Protein AF-A0A2H3J4A7-F1 (afdb_monomer)

pLDDT: mean 77.47, std 21.02, range [36.91, 98.62]

Secondary structure (DSSP, 8-state):
----HHHHHHHHHHHHHHHHHHHHHHHHTTS-SS-HHHHHHHHHHHHHHHHHHHHHHHHHHHHHHHHHHHHHHHHHHHHHHHHHHHHTTT-HHHHHHHHHHHHHHHHTT-SGGGHHHHHHHHHHHHHHHHHTT-HHHHHHHHHHHHHH-TT-HHHHHHHHHHHHHTT-HHHHHHHHHHHHHHHHHHT-HHHHHHHHHHHHHHHHHHHSPPPP----------

Sequence (222 aa):
MLDNPEALGHAKNAQQEAHAAVQRAKLTVKSGEGVEKKAGKFTKDAADSVKKANLDLYDVRNKHEAATRLVGKMQSVETLRREAEDAIKSKPERAKNKLNDALNQMTDMLGGKYGRICADILQNRADAKCECKLPQDASEDIKESLKLNPHAPKPYFLRAKIQSQDRNYREAIKNLERSKELAEINGDSKLLEKTNKALEDAEAKLKKPEKGNGASGKAVRS

Nearest PDB structures (foldseek):
  5lyp-assembly1_A  TM=8.593E-01  e=9.490E-04  Saccharomyces cerevisiae
  8ye5-assembly1_A  TM=8.172E-01  e=7.402E-04  Dehalobacter sp.
  3upv-assembly1_A  TM=8.102E-01  e=3.813E-03  Saccharomyces cerevisiae S288C
  6b85-assembly1_J  TM=5.899E-01  e=5.774E-04  synthetic construct
  3uq3-assembly1_A  TM=4.743E-01  e=9.490E-04  Saccharomyces cerevisiae S288C

Organism: Wolfiporia cocos (strain MD-104) (NCBI:txid742152)

Mean predicted aligned error: 14.19 Å

InterPro domains:
  IPR011990 Tetratricopeptide-like helical domain superfamily [G3DSA:1.25.40.10] (71-212)
  IPR011990 Tetratricopeptide-like helical domain superfamily [SSF48452] (90-184)
  IPR019734 Tetratricopeptide repeat [SM00028] (119-152)
  IPR019734 Tetratricopeptide repeat [SM00028] (153-186)

Structure (mmCIF, N/CA/C/O backbone):
data_AF-A0A2H3J4A7-F1
#
_entry.id   AF-A0A2H3J4A7-F1
#
loop_
_atom_site.group_PDB
_atom_site.id
_atom_site.type_symbol
_atom_site.label_atom_id
_atom_site.label_alt_id
_atom_site.label_comp_id
_atom_site.label_asym_id
_atom_site.label_entity_id
_atom_site.label_seq_id
_atom_site.pdbx_PDB_ins_code
_atom_site.Cartn_x
_atom_site.Cartn_y
_atom_site.Cartn_z
_atom_site.occupancy
_atom_site.B_iso_or_equiv
_atom_site.auth_seq_id
_atom_site.auth_comp_id
_atom_site.auth_asym_id
_atom_site.auth_atom_id
_atom_site.pdbx_PDB_model_num
ATOM 1 N N . MET A 1 1 ? 21.535 -8.945 -11.607 1.00 38.06 1 MET A N 1
ATOM 2 C CA . MET A 1 1 ? 22.630 -9.741 -12.196 1.00 38.06 1 MET A CA 1
ATOM 3 C C . MET A 1 1 ? 22.334 -9.983 -13.667 1.00 38.06 1 MET A C 1
ATOM 5 O O . MET A 1 1 ? 21.679 -10.966 -13.954 1.00 38.06 1 MET A O 1
ATOM 9 N N . LEU A 1 2 ? 22.731 -9.078 -14.565 1.00 36.91 2 LEU A N 1
ATOM 10 C CA . LEU A 1 2 ? 22.923 -9.333 -16.005 1.00 36.91 2 LEU A CA 1
ATOM 11 C C . LEU A 1 2 ? 23.802 -8.201 -16.582 1.00 36.91 2 LEU A C 1
ATOM 13 O O . LEU A 1 2 ? 23.459 -7.572 -17.574 1.00 36.91 2 LEU A O 1
ATOM 17 N N . ASP A 1 3 ? 24.934 -7.933 -15.932 1.00 44.66 3 ASP A N 1
ATOM 18 C CA . ASP A 1 3 ? 26.066 -7.275 -16.580 1.00 44.66 3 ASP A CA 1
ATOM 19 C C . ASP A 1 3 ? 26.987 -8.414 -17.006 1.00 44.66 3 ASP A C 1
ATOM 21 O O . ASP A 1 3 ? 27.778 -8.893 -16.198 1.00 44.66 3 ASP A O 1
ATOM 25 N N . ASN A 1 4 ? 26.819 -8.938 -18.225 1.00 40.69 4 ASN A N 1
ATOM 26 C CA . ASN A 1 4 ? 27.824 -9.831 -18.797 1.00 40.69 4 ASN A CA 1
ATOM 27 C C . ASN A 1 4 ? 28.692 -9.033 -19.787 1.00 40.69 4 ASN A C 1
ATOM 29 O O . ASN A 1 4 ? 28.380 -9.004 -20.983 1.00 40.69 4 ASN A O 1
ATOM 33 N N . PRO A 1 5 ? 29.749 -8.345 -19.311 1.00 47.06 5 PRO A N 1
ATOM 34 C CA . PRO A 1 5 ? 30.659 -7.580 -20.161 1.00 47.06 5 PRO A CA 1
ATOM 35 C C . PRO A 1 5 ? 31.362 -8.450 -21.215 1.00 47.06 5 PRO A C 1
ATOM 37 O O . PRO A 1 5 ? 31.804 -7.918 -22.235 1.00 47.06 5 PRO A O 1
ATOM 40 N N . GLU A 1 6 ? 31.400 -9.776 -21.035 1.00 44.97 6 GLU A N 1
ATOM 41 C CA . GLU A 1 6 ? 31.952 -10.709 -22.021 1.00 44.97 6 GLU A CA 1
ATOM 42 C C . GLU A 1 6 ? 31.128 -10.710 -23.313 1.00 44.97 6 GLU A C 1
ATOM 44 O O . GLU A 1 6 ? 31.698 -10.675 -24.400 1.00 44.97 6 GLU A O 1
ATOM 49 N N . ALA A 1 7 ? 29.794 -10.631 -23.235 1.00 45.03 7 ALA A N 1
ATOM 50 C CA . ALA A 1 7 ? 28.929 -10.631 -24.421 1.00 45.03 7 ALA A CA 1
ATOM 51 C C . ALA A 1 7 ? 29.154 -9.394 -25.315 1.00 45.03 7 ALA A C 1
ATOM 53 O O . ALA A 1 7 ? 29.149 -9.493 -26.544 1.00 45.03 7 ALA A O 1
ATOM 54 N N . LEU A 1 8 ? 29.413 -8.232 -24.703 1.00 45.91 8 LEU A N 1
ATOM 55 C CA . LEU A 1 8 ? 29.749 -7.000 -25.423 1.00 45.91 8 LEU A CA 1
ATOM 56 C C . LEU A 1 8 ? 31.169 -7.060 -26.016 1.00 45.91 8 LEU A C 1
ATOM 58 O O . LEU A 1 8 ? 31.405 -6.543 -27.110 1.00 45.91 8 LEU A O 1
ATOM 62 N N . GLY A 1 9 ? 32.104 -7.708 -25.312 1.00 48.31 9 GLY A N 1
ATOM 63 C CA . GLY A 1 9 ? 33.459 -7.976 -25.799 1.00 48.31 9 GLY A CA 1
ATOM 64 C C . GLY A 1 9 ? 33.468 -8.908 -27.013 1.00 48.31 9 GLY A C 1
ATOM 65 O O . GLY A 1 9 ? 34.081 -8.587 -28.032 1.00 48.31 9 GLY A O 1
ATOM 66 N N . HIS A 1 10 ? 32.713 -10.007 -26.957 1.00 45.09 10 HIS A N 1
ATOM 67 C CA . HIS A 1 10 ? 32.576 -10.958 -28.061 1.00 45.09 10 HIS A CA 1
ATOM 68 C C . HIS A 1 10 ? 31.956 -10.317 -29.310 1.00 45.09 10 HIS A C 1
ATOM 70 O O . HIS A 1 10 ? 32.444 -10.548 -30.416 1.00 45.09 10 HIS A O 1
ATOM 76 N N . ALA A 1 11 ? 30.948 -9.452 -29.151 1.00 46.91 11 ALA A N 1
ATOM 77 C CA . ALA A 1 11 ? 30.337 -8.737 -30.273 1.00 46.91 11 ALA A CA 1
ATOM 78 C C . ALA A 1 11 ? 31.308 -7.749 -30.953 1.00 46.91 11 ALA A C 1
ATOM 80 O O . ALA A 1 11 ? 31.365 -7.682 -32.183 1.00 46.91 11 ALA A O 1
ATOM 81 N N . LYS A 1 12 ? 32.115 -7.012 -30.173 1.00 53.38 12 LYS A N 1
ATOM 82 C CA . LYS A 1 12 ? 33.132 -6.093 -30.718 1.00 53.38 12 LYS A CA 1
ATOM 83 C C . LYS A 1 12 ? 34.267 -6.836 -31.428 1.00 53.38 12 LYS A C 1
ATOM 85 O O . LYS A 1 12 ? 34.682 -6.401 -32.502 1.00 53.38 12 LYS A O 1
ATOM 90 N N . ASN A 1 13 ? 34.716 -7.967 -30.879 1.00 55.25 13 ASN A N 1
ATOM 91 C CA . ASN A 1 13 ? 35.724 -8.814 -31.522 1.00 55.25 13 ASN A CA 1
ATOM 92 C C . ASN A 1 13 ? 35.206 -9.408 -32.838 1.00 55.25 13 ASN A C 1
ATOM 94 O O . ASN A 1 13 ? 35.895 -9.311 -33.850 1.00 55.25 13 ASN A O 1
ATOM 98 N N . ALA A 1 14 ? 33.968 -9.913 -32.875 1.00 49.31 14 ALA A N 1
ATOM 99 C CA . ALA A 1 14 ? 33.361 -10.435 -34.103 1.00 49.31 14 ALA A CA 1
ATOM 100 C C . ALA A 1 14 ? 33.252 -9.365 -35.209 1.00 49.31 14 ALA A C 1
ATOM 102 O O . ALA A 1 14 ? 33.491 -9.645 -36.385 1.00 49.31 14 ALA A O 1
ATOM 103 N N . GLN A 1 15 ? 32.951 -8.112 -34.846 1.00 50.91 15 GLN A N 1
ATOM 104 C CA . GLN A 1 15 ? 32.906 -6.993 -35.793 1.00 50.91 15 GLN A CA 1
ATOM 105 C C . GLN A 1 15 ? 34.303 -6.617 -36.325 1.00 50.91 15 GLN A C 1
ATOM 107 O O . GLN A 1 15 ? 34.455 -6.323 -37.514 1.00 50.91 15 GLN A O 1
ATOM 112 N N . GLN A 1 16 ? 35.331 -6.648 -35.470 1.00 62.81 16 GLN A N 1
ATOM 113 C CA . GLN A 1 16 ? 36.720 -6.406 -35.875 1.00 62.81 16 GLN A CA 1
ATOM 114 C C . GLN A 1 16 ? 37.265 -7.528 -36.768 1.00 62.81 16 GLN A C 1
ATOM 116 O O . GLN A 1 16 ? 37.908 -7.240 -37.780 1.00 62.81 16 GLN A O 1
ATOM 121 N N . GLU A 1 17 ? 36.960 -8.787 -36.454 1.00 55.22 17 GLU A N 1
ATOM 122 C CA . GLU A 1 17 ? 37.328 -9.949 -37.268 1.00 55.22 17 GLU A CA 1
ATOM 123 C C . GLU A 1 17 ? 36.644 -9.924 -38.639 1.00 55.22 17 GLU A C 1
ATOM 125 O O . GLU A 1 17 ? 37.306 -10.145 -39.654 1.00 55.22 17 GLU A O 1
ATOM 130 N N . ALA A 1 18 ? 35.358 -9.562 -38.703 1.00 50.09 18 ALA A N 1
ATOM 131 C CA . ALA A 1 18 ? 34.639 -9.391 -39.965 1.00 50.09 18 ALA A CA 1
ATOM 132 C C . ALA A 1 18 ? 35.247 -8.267 -40.824 1.00 50.09 18 ALA A C 1
ATOM 134 O O . ALA A 1 18 ? 35.455 -8.443 -42.027 1.00 50.09 18 ALA A O 1
ATOM 135 N N . HIS A 1 19 ? 35.603 -7.129 -40.218 1.00 54.69 19 HIS A N 1
ATOM 136 C CA . HIS A 1 19 ? 36.278 -6.042 -40.930 1.00 54.69 19 HIS A CA 1
ATOM 137 C C . HIS A 1 19 ? 37.668 -6.470 -41.432 1.00 54.69 19 HIS A C 1
ATOM 139 O O . HIS A 1 19 ? 38.015 -6.217 -42.588 1.00 54.69 19 HIS A O 1
ATOM 145 N N . ALA A 1 20 ? 38.446 -7.178 -40.609 1.00 60.66 20 ALA A N 1
ATOM 146 C CA . ALA A 1 20 ? 39.747 -7.714 -41.000 1.00 60.66 20 ALA A CA 1
ATOM 147 C C . ALA A 1 20 ? 39.632 -8.749 -42.135 1.00 60.66 20 ALA A C 1
ATOM 149 O O . ALA A 1 20 ? 40.434 -8.721 -43.070 1.00 60.66 20 ALA A O 1
ATOM 150 N N . ALA A 1 21 ? 38.618 -9.618 -42.106 1.00 49.22 21 ALA A N 1
ATOM 151 C CA . ALA A 1 21 ? 38.345 -10.593 -43.161 1.00 49.22 21 ALA A CA 1
ATOM 152 C C . ALA A 1 21 ? 38.001 -9.915 -44.498 1.00 49.22 21 ALA A C 1
ATOM 154 O O . ALA A 1 21 ? 38.531 -10.309 -45.538 1.00 49.22 21 ALA A O 1
ATOM 155 N N . VAL A 1 22 ? 37.203 -8.841 -44.477 1.00 51.69 22 VAL A N 1
ATOM 156 C CA . VAL A 1 22 ? 36.889 -8.038 -45.674 1.00 51.69 22 VAL A CA 1
ATOM 157 C C . VAL A 1 22 ? 38.142 -7.373 -46.251 1.00 51.69 22 VAL A C 1
ATOM 159 O O . VAL A 1 22 ? 38.324 -7.358 -47.468 1.00 51.69 22 VAL A O 1
ATOM 162 N N . GLN A 1 23 ? 39.039 -6.850 -45.409 1.00 54.88 23 GLN A N 1
ATOM 163 C CA . GLN A 1 23 ? 40.291 -6.246 -45.882 1.00 54.88 23 GLN A CA 1
ATOM 164 C C . GLN A 1 23 ? 41.257 -7.293 -46.461 1.00 54.88 23 GLN A C 1
ATOM 166 O O . GLN A 1 23 ? 41.871 -7.054 -47.500 1.00 54.88 23 GLN A O 1
ATOM 171 N N . ARG A 1 24 ? 41.336 -8.489 -45.858 1.00 52.38 24 ARG A N 1
ATOM 172 C CA . ARG A 1 24 ? 42.117 -9.619 -46.398 1.00 52.38 24 ARG A CA 1
ATOM 173 C C . ARG A 1 24 ? 41.572 -10.101 -47.744 1.00 52.38 24 ARG A C 1
ATOM 175 O O . ARG A 1 24 ? 42.362 -10.345 -48.654 1.00 52.38 24 ARG A O 1
ATOM 182 N N . ALA A 1 25 ? 40.247 -10.168 -47.895 1.00 49.84 25 ALA A N 1
ATOM 183 C CA . ALA A 1 25 ? 39.588 -10.511 -49.156 1.00 49.84 25 ALA A CA 1
ATOM 184 C C . ALA A 1 25 ? 39.861 -9.465 -50.255 1.00 49.84 25 ALA A C 1
ATOM 186 O O . ALA A 1 25 ? 40.148 -9.819 -51.395 1.00 49.84 25 ALA A O 1
ATOM 187 N N . LYS A 1 26 ? 39.862 -8.168 -49.914 1.00 49.88 26 LYS A N 1
ATOM 188 C CA . LYS A 1 26 ? 40.229 -7.087 -50.851 1.00 49.88 26 LYS A CA 1
ATOM 189 C C . LYS A 1 26 ? 41.684 -7.170 -51.329 1.00 49.88 26 LYS A C 1
ATOM 191 O O . LYS A 1 26 ? 41.966 -6.788 -52.461 1.00 49.88 26 LYS A O 1
ATOM 196 N N . LEU A 1 27 ? 42.599 -7.653 -50.485 1.00 49.88 27 LEU A N 1
ATOM 197 C CA . LEU A 1 27 ? 44.013 -7.825 -50.837 1.00 49.88 27 LEU A CA 1
ATOM 198 C C . LEU A 1 27 ? 44.257 -9.052 -51.728 1.00 49.88 27 LEU A C 1
ATOM 200 O O . LEU A 1 27 ? 45.084 -8.978 -52.628 1.00 49.88 27 LEU A O 1
ATOM 204 N N . THR A 1 28 ? 43.508 -10.141 -51.536 1.00 44.78 28 THR A N 1
ATOM 205 C CA . THR A 1 28 ? 43.624 -11.368 -52.353 1.00 44.78 28 THR A CA 1
ATOM 206 C C . THR A 1 28 ? 43.037 -11.211 -53.758 1.00 44.78 28 THR A C 1
ATOM 208 O O . THR A 1 28 ? 43.539 -11.820 -54.696 1.00 44.78 28 THR A O 1
ATOM 211 N N . VAL A 1 29 ? 42.038 -10.339 -53.944 1.00 48.75 29 VAL A N 1
ATOM 212 C CA . VAL A 1 29 ? 41.479 -10.006 -55.272 1.00 48.75 29 VAL A CA 1
ATOM 213 C C . VAL A 1 29 ? 42.482 -9.242 -56.160 1.00 48.75 29 VAL A C 1
ATOM 215 O O . VAL A 1 29 ? 42.372 -9.289 -57.380 1.00 48.75 29 VAL A O 1
ATOM 218 N N . LYS A 1 30 ? 43.509 -8.591 -55.589 1.00 48.78 30 LYS A N 1
ATOM 219 C CA . LYS A 1 30 ? 44.580 -7.923 -56.358 1.00 48.78 30 LYS A CA 1
ATOM 220 C C . LYS A 1 30 ? 45.650 -8.879 -56.910 1.00 48.78 30 LYS A C 1
ATOM 222 O O . LYS A 1 30 ? 46.500 -8.430 -57.672 1.00 48.78 30 LYS A O 1
ATOM 227 N N . SER A 1 31 ? 45.632 -10.164 -56.546 1.00 46.22 31 SER A N 1
ATOM 228 C CA . SER A 1 31 ? 46.678 -11.134 -56.895 1.00 46.22 31 SER A CA 1
ATOM 229 C C . SER A 1 31 ? 46.118 -12.397 -57.570 1.00 46.22 31 SER A C 1
ATOM 231 O O . SER A 1 31 ? 46.092 -13.461 -56.958 1.00 46.22 31 SER A O 1
ATOM 233 N N . GLY A 1 32 ? 45.723 -12.284 -58.842 1.00 42.81 32 GLY A N 1
ATOM 234 C CA . GLY A 1 32 ? 45.676 -13.412 -59.785 1.00 42.81 32 GLY A CA 1
ATOM 235 C C . GLY A 1 32 ? 44.373 -14.222 -59.842 1.00 42.81 32 GLY A C 1
ATOM 236 O O . GLY A 1 32 ? 43.887 -14.764 -58.852 1.00 42.81 32 GLY A O 1
ATOM 237 N N . GLU A 1 33 ? 43.836 -14.312 -61.057 1.00 47.75 33 GLU A N 1
ATOM 238 C CA . GLU A 1 33 ? 42.591 -14.968 -61.456 1.00 47.75 33 GLU A CA 1
ATOM 239 C C . GLU A 1 33 ? 42.604 -16.489 -61.203 1.00 47.75 33 GLU A C 1
ATOM 241 O O . GLU A 1 33 ? 43.576 -17.187 -61.481 1.00 47.75 33 GLU A O 1
ATOM 246 N N . GLY A 1 34 ? 41.489 -17.005 -60.669 1.00 45.94 34 GLY A N 1
ATOM 247 C CA . GLY A 1 34 ? 41.265 -18.437 -60.404 1.00 45.94 34 GLY A CA 1
ATOM 248 C C . GLY A 1 34 ? 40.397 -18.740 -59.171 1.00 45.94 34 GLY A C 1
ATOM 249 O O . GLY A 1 34 ? 39.904 -19.856 -59.009 1.00 45.94 34 GLY A O 1
ATOM 250 N N . VAL A 1 35 ? 40.151 -17.747 -58.309 1.00 46.09 35 VAL A N 1
ATOM 251 C CA . VAL A 1 35 ? 39.446 -17.914 -57.018 1.00 46.09 35 VAL A CA 1
ATOM 252 C C . VAL A 1 35 ? 37.959 -17.509 -57.085 1.00 46.09 35 VAL A C 1
ATOM 254 O O . VAL A 1 35 ? 37.204 -17.759 -56.148 1.00 46.09 35 VAL A O 1
ATOM 257 N N . GLU A 1 36 ? 37.485 -16.948 -58.202 1.00 44.94 36 GLU A N 1
ATOM 258 C CA . GLU A 1 36 ? 36.207 -16.215 -58.292 1.00 44.94 36 GLU A CA 1
ATOM 259 C C . GLU A 1 36 ? 34.955 -17.001 -57.865 1.00 44.94 36 GLU A C 1
ATOM 261 O O . GLU A 1 36 ? 34.102 -16.455 -57.168 1.00 44.94 36 GLU A O 1
ATOM 266 N N . LYS A 1 37 ? 34.842 -18.299 -58.187 1.00 45.84 37 LYS A N 1
ATOM 267 C CA . LYS A 1 37 ? 33.654 -19.096 -57.805 1.00 45.84 37 LYS A CA 1
ATOM 268 C C . LYS A 1 37 ? 33.613 -19.461 -56.316 1.00 45.84 37 LYS A C 1
ATOM 270 O O . LYS A 1 37 ? 32.533 -19.503 -55.731 1.00 45.84 37 LYS A O 1
ATOM 275 N N . LYS A 1 38 ? 34.769 -19.712 -55.684 1.00 42.22 38 LYS A N 1
ATOM 276 C CA . LYS A 1 38 ? 34.848 -19.944 -54.228 1.00 42.22 38 LYS A CA 1
ATOM 277 C C . LYS A 1 38 ? 34.775 -18.619 -53.468 1.00 42.22 38 LYS A C 1
ATOM 279 O O . LYS A 1 38 ? 34.039 -18.546 -52.491 1.00 42.22 38 LYS A O 1
ATOM 284 N N . ALA A 1 39 ? 35.432 -17.567 -53.960 1.00 43.09 39 ALA A N 1
ATOM 285 C CA . ALA A 1 39 ? 35.336 -16.215 -53.414 1.00 43.09 39 ALA A CA 1
ATOM 286 C C . ALA A 1 39 ? 33.892 -15.694 -53.430 1.00 43.09 39 ALA A C 1
ATOM 288 O O . ALA A 1 39 ? 33.441 -15.199 -52.409 1.00 43.09 39 ALA A O 1
ATOM 289 N N . GLY A 1 40 ? 33.137 -15.885 -54.519 1.00 47.75 40 GLY A N 1
ATOM 290 C CA . GLY A 1 40 ? 31.733 -15.461 -54.623 1.00 47.75 40 GLY A CA 1
ATOM 291 C C . GLY A 1 40 ? 30.777 -16.159 -53.644 1.00 47.75 40 GLY A C 1
ATOM 292 O O . GLY A 1 40 ? 29.823 -15.549 -53.164 1.00 47.75 40 GLY A O 1
ATOM 293 N N . LYS A 1 41 ? 31.034 -17.430 -53.304 1.00 48.62 41 LYS A N 1
ATOM 294 C CA . LYS A 1 41 ? 30.269 -18.147 -52.270 1.00 48.62 41 LYS A CA 1
ATOM 295 C C . LYS A 1 41 ? 30.670 -17.690 -50.861 1.00 48.62 41 LYS A C 1
ATOM 297 O O . LYS A 1 41 ? 29.798 -17.391 -50.057 1.00 48.62 41 LYS A O 1
ATOM 302 N N . PHE A 1 42 ? 31.971 -17.541 -50.597 1.00 47.78 42 PHE A N 1
ATOM 303 C CA . PHE A 1 42 ? 32.482 -17.022 -49.322 1.00 47.78 42 PHE A CA 1
ATOM 304 C C . PHE A 1 42 ? 32.025 -15.584 -49.039 1.00 47.78 42 PHE A C 1
ATOM 306 O O . PHE A 1 42 ? 31.716 -15.258 -47.897 1.00 47.78 42 PHE A O 1
ATOM 313 N N . THR A 1 43 ? 31.945 -14.721 -50.054 1.00 54.94 43 THR A N 1
ATOM 314 C CA . THR A 1 43 ? 31.465 -13.341 -49.892 1.00 54.94 43 THR A CA 1
ATOM 315 C C . THR A 1 43 ? 29.965 -13.283 -49.630 1.00 54.94 43 THR A C 1
ATOM 317 O O . THR A 1 43 ? 29.534 -12.442 -48.844 1.00 54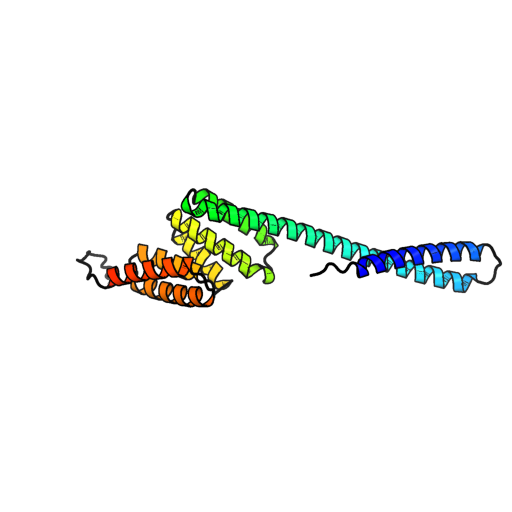.94 43 THR A O 1
ATOM 320 N N . LYS A 1 44 ? 29.173 -14.190 -50.218 1.00 52.78 44 LYS A N 1
ATOM 321 C CA . LYS A 1 44 ? 27.738 -14.311 -49.935 1.00 52.78 44 LYS A CA 1
ATOM 322 C C . LYS A 1 44 ? 27.475 -14.848 -48.526 1.00 52.78 44 LYS A C 1
ATOM 324 O O . LYS A 1 44 ? 26.739 -14.217 -47.777 1.00 52.78 44 LYS A O 1
ATOM 329 N N . ASP A 1 45 ? 28.143 -15.933 -48.137 1.00 52.94 45 ASP A N 1
ATOM 330 C CA . ASP A 1 45 ? 28.000 -16.532 -46.803 1.00 52.94 45 ASP A CA 1
ATOM 331 C C . ASP A 1 45 ? 28.461 -15.554 -45.697 1.00 52.94 45 ASP A C 1
ATOM 333 O O . ASP A 1 45 ? 27.835 -15.449 -44.636 1.00 52.94 45 ASP A O 1
ATOM 337 N N . ALA A 1 46 ? 29.509 -14.761 -45.959 1.00 50.28 46 ALA A N 1
ATOM 338 C CA . ALA A 1 46 ? 29.947 -13.682 -45.073 1.00 50.28 46 ALA A CA 1
ATOM 339 C C . ALA A 1 46 ? 28.942 -12.516 -45.014 1.00 50.28 46 ALA A C 1
ATOM 341 O O . ALA A 1 46 ? 28.677 -11.994 -43.931 1.00 50.28 46 ALA A O 1
ATOM 342 N N . ALA A 1 47 ? 28.352 -12.115 -46.145 1.00 51.59 47 ALA A N 1
ATOM 343 C CA . ALA A 1 47 ? 27.335 -11.063 -46.187 1.00 51.59 47 ALA A CA 1
ATOM 344 C C . ALA A 1 47 ? 26.051 -11.470 -45.443 1.00 51.59 47 ALA A C 1
ATOM 346 O O . ALA A 1 47 ? 25.508 -10.673 -44.674 1.00 51.59 47 ALA A O 1
ATOM 347 N N . ASP A 1 48 ? 25.606 -12.718 -45.605 1.00 58.00 48 ASP A N 1
ATOM 348 C CA . ASP A 1 48 ? 24.451 -13.271 -44.894 1.00 58.00 48 ASP A CA 1
ATOM 349 C C . ASP A 1 48 ? 24.723 -13.373 -43.381 1.00 58.00 48 ASP A C 1
ATOM 351 O O . ASP A 1 48 ? 23.862 -13.027 -42.567 1.00 58.00 48 ASP A O 1
ATOM 355 N N . SER A 1 49 ? 25.951 -13.732 -42.990 1.00 51.44 49 SER A N 1
ATOM 356 C CA . SER A 1 49 ? 26.384 -13.757 -41.584 1.00 51.44 49 SER A CA 1
ATOM 357 C C . SER A 1 49 ? 26.408 -12.359 -40.950 1.00 51.44 49 SER A C 1
ATOM 359 O O . SER A 1 49 ? 25.919 -12.180 -39.834 1.00 51.44 49 SER A O 1
ATOM 361 N N . VAL A 1 50 ? 26.903 -11.343 -41.668 1.00 55.59 50 VAL A N 1
ATOM 362 C CA . VAL A 1 50 ? 26.885 -9.939 -41.212 1.00 55.59 50 VAL A CA 1
ATOM 363 C C . VAL A 1 50 ? 25.455 -9.404 -41.114 1.00 55.59 50 VAL A C 1
ATOM 365 O O . VAL A 1 50 ? 25.117 -8.716 -40.152 1.00 55.59 50 VAL A O 1
ATOM 368 N N . LYS A 1 51 ? 24.584 -9.735 -42.073 1.00 56.84 51 LYS A N 1
ATOM 369 C CA . LYS A 1 51 ? 23.173 -9.329 -42.047 1.00 56.84 51 LYS A CA 1
ATOM 370 C C . LYS A 1 51 ? 22.440 -9.923 -40.844 1.00 56.84 51 LYS A C 1
ATOM 372 O O . LYS A 1 51 ? 21.694 -9.204 -40.182 1.00 56.84 51 LYS A O 1
ATOM 377 N N . LYS A 1 52 ? 22.688 -11.200 -40.536 1.00 60.09 52 LYS A N 1
ATOM 378 C CA . LYS A 1 52 ? 22.149 -11.869 -39.348 1.00 60.09 52 LYS A CA 1
ATOM 379 C C . LYS A 1 52 ? 22.655 -11.219 -38.057 1.00 60.09 52 LYS A C 1
ATOM 381 O O . LYS A 1 52 ? 21.840 -10.841 -37.225 1.00 60.09 52 LYS A O 1
ATOM 386 N N . ALA A 1 53 ? 23.963 -10.985 -37.940 1.00 55.00 53 ALA A N 1
ATOM 387 C CA . ALA A 1 53 ? 24.547 -10.315 -36.777 1.00 55.00 53 ALA A CA 1
ATOM 388 C C . ALA A 1 53 ? 23.993 -8.892 -36.569 1.00 55.00 53 ALA A C 1
ATOM 390 O O . ALA A 1 53 ? 23.742 -8.485 -35.439 1.00 55.00 53 ALA A O 1
ATOM 391 N N . ASN A 1 54 ? 23.743 -8.143 -37.647 1.00 47.19 54 ASN A N 1
ATOM 392 C CA . ASN A 1 54 ? 23.117 -6.821 -37.565 1.00 47.19 54 ASN A CA 1
ATOM 393 C C . ASN A 1 54 ? 21.649 -6.884 -37.115 1.00 47.19 54 ASN A C 1
ATOM 395 O O . ASN A 1 54 ? 21.211 -6.002 -36.376 1.00 47.19 54 ASN A O 1
ATOM 399 N N . LEU A 1 55 ? 20.897 -7.911 -37.531 1.00 57.41 55 LEU A N 1
ATOM 400 C CA . LEU A 1 55 ? 19.543 -8.165 -37.025 1.00 57.41 55 LEU A CA 1
ATOM 401 C C . LEU A 1 55 ? 19.570 -8.499 -35.528 1.00 57.41 55 LEU A C 1
ATOM 403 O O . LEU A 1 55 ? 18.825 -7.902 -34.755 1.00 57.41 55 LEU A O 1
ATOM 407 N N . ASP A 1 56 ? 20.474 -9.387 -35.115 1.00 63.84 56 ASP A N 1
ATOM 408 C CA . ASP A 1 56 ? 20.632 -9.776 -33.713 1.00 63.84 56 ASP A CA 1
ATOM 409 C C . ASP A 1 56 ? 21.031 -8.562 -32.848 1.00 63.84 56 ASP A C 1
ATOM 411 O O . ASP A 1 56 ? 20.491 -8.360 -31.761 1.00 63.84 56 ASP A O 1
ATOM 415 N N . LEU A 1 57 ? 21.914 -7.688 -33.349 1.00 59.78 57 LEU A N 1
ATOM 416 C CA . LEU A 1 57 ? 22.282 -6.427 -32.694 1.00 59.78 57 LEU A CA 1
ATOM 417 C C . LEU A 1 57 ? 21.110 -5.439 -32.603 1.00 59.78 57 LEU A C 1
ATOM 419 O O . LEU A 1 57 ? 20.964 -4.767 -31.580 1.00 59.78 57 LEU A O 1
ATOM 423 N N . TYR A 1 58 ? 20.274 -5.344 -33.640 1.00 51.84 58 TYR A N 1
ATOM 424 C CA . TYR A 1 58 ? 19.063 -4.517 -33.626 1.00 51.84 58 TYR A CA 1
ATOM 425 C C . TYR A 1 58 ? 18.075 -5.003 -32.558 1.00 51.84 58 TYR A C 1
ATOM 427 O O . TYR A 1 58 ? 17.588 -4.205 -31.754 1.00 51.84 58 TYR A O 1
ATOM 435 N N . ASP A 1 59 ? 17.861 -6.315 -32.472 1.00 64.75 59 ASP A N 1
ATOM 436 C CA . ASP A 1 59 ? 17.008 -6.932 -31.458 1.00 64.75 59 ASP A CA 1
ATOM 437 C C . ASP A 1 59 ? 17.559 -6.751 -30.041 1.00 64.75 59 ASP A C 1
ATOM 439 O O . ASP A 1 59 ? 16.806 -6.433 -29.117 1.00 64.75 59 ASP A O 1
ATOM 443 N N . VAL A 1 60 ? 18.871 -6.915 -29.847 1.00 63.66 60 VAL A N 1
ATOM 444 C CA . VAL A 1 60 ? 19.533 -6.680 -28.554 1.00 63.66 60 VAL A CA 1
ATOM 445 C C . VAL A 1 60 ? 19.420 -5.214 -28.140 1.00 63.66 60 VAL A C 1
ATOM 447 O O . VAL A 1 60 ? 19.078 -4.937 -26.989 1.00 63.66 60 VAL A O 1
ATOM 450 N N . ARG A 1 61 ? 19.639 -4.268 -29.062 1.00 64.56 61 ARG A N 1
ATOM 451 C CA . ARG A 1 61 ? 19.509 -2.831 -28.782 1.00 64.56 61 ARG A CA 1
ATOM 452 C C . ARG A 1 61 ? 18.080 -2.467 -28.394 1.00 64.56 61 ARG A C 1
ATOM 454 O O . ARG A 1 61 ? 17.881 -1.813 -27.375 1.00 64.56 61 ARG A O 1
ATOM 461 N N . ASN A 1 62 ? 17.087 -2.945 -29.140 1.00 65.25 62 ASN A N 1
ATOM 462 C CA . ASN A 1 62 ? 15.680 -2.691 -28.830 1.00 65.25 62 ASN A CA 1
ATOM 463 C C . ASN A 1 62 ? 15.277 -3.282 -27.469 1.00 65.25 62 ASN A C 1
ATOM 465 O O . ASN A 1 62 ? 14.585 -2.629 -26.686 1.00 65.25 62 ASN A O 1
ATOM 469 N N . LYS A 1 63 ? 15.748 -4.496 -27.143 1.00 65.44 63 LYS A N 1
ATOM 470 C CA . LYS A 1 63 ? 15.535 -5.117 -25.824 1.00 65.44 63 LYS A CA 1
ATOM 471 C C . LYS A 1 63 ? 16.204 -4.319 -24.702 1.00 65.44 63 LYS A C 1
ATOM 473 O O . LYS A 1 63 ? 15.604 -4.148 -23.643 1.00 65.44 63 LYS A O 1
ATOM 478 N N . HIS A 1 64 ? 17.413 -3.807 -24.932 1.00 62.22 64 HIS A N 1
ATOM 479 C CA . HIS A 1 64 ? 18.121 -2.955 -23.978 1.00 62.22 64 HIS A CA 1
ATOM 480 C C . HIS A 1 64 ? 17.389 -1.624 -23.747 1.00 62.22 64 HIS A C 1
ATOM 482 O O . HIS A 1 64 ? 17.168 -1.239 -22.603 1.00 62.22 64 HIS A O 1
ATOM 488 N N . GLU A 1 65 ? 16.927 -0.955 -24.805 1.00 67.25 65 GLU A N 1
ATOM 489 C CA . GLU A 1 65 ? 16.137 0.277 -24.692 1.00 67.25 65 GLU A CA 1
ATOM 490 C C . GLU A 1 65 ? 14.831 0.058 -23.915 1.00 67.25 65 GLU A C 1
ATOM 492 O O . GLU A 1 65 ? 14.484 0.860 -23.043 1.00 67.25 65 GLU A O 1
ATOM 497 N N . ALA A 1 66 ? 14.123 -1.045 -24.176 1.00 73.81 66 ALA A N 1
ATOM 498 C CA . ALA A 1 66 ? 12.925 -1.415 -23.426 1.00 73.81 66 ALA A CA 1
ATOM 499 C C . ALA A 1 66 ? 13.229 -1.658 -21.936 1.00 73.81 66 ALA A C 1
ATOM 501 O O . ALA A 1 66 ? 12.490 -1.180 -21.071 1.00 73.81 66 ALA A O 1
ATOM 502 N N . ALA A 1 67 ? 14.336 -2.339 -21.626 1.00 69.75 67 ALA A N 1
ATOM 503 C CA . ALA A 1 67 ? 14.782 -2.565 -20.253 1.00 69.75 67 ALA A CA 1
ATOM 504 C C . ALA A 1 67 ? 15.127 -1.249 -19.532 1.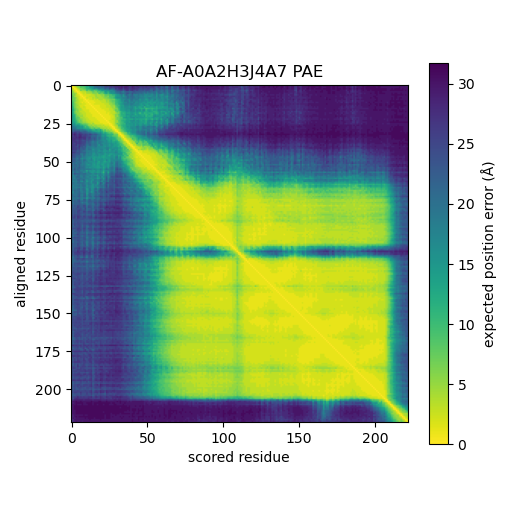00 69.75 67 ALA A C 1
ATOM 506 O O . ALA A 1 67 ? 14.701 -1.044 -18.397 1.00 69.75 67 ALA A O 1
ATOM 507 N N . THR A 1 68 ? 15.822 -0.325 -20.196 1.00 73.94 68 THR A N 1
ATOM 508 C CA . THR A 1 68 ? 16.171 0.987 -19.631 1.00 73.94 68 THR A CA 1
ATOM 509 C C . THR A 1 68 ? 14.927 1.833 -19.359 1.00 73.94 68 THR A C 1
ATOM 511 O O . THR A 1 68 ? 14.799 2.419 -18.282 1.00 73.94 68 THR A O 1
ATOM 514 N N . ARG A 1 69 ? 13.954 1.844 -20.281 1.00 81.00 69 ARG A N 1
ATOM 515 C CA . ARG A 1 69 ? 12.657 2.513 -20.062 1.00 81.00 69 ARG A CA 1
ATOM 516 C C . ARG A 1 69 ? 11.905 1.920 -18.874 1.00 81.00 69 ARG A C 1
ATOM 518 O O . ARG A 1 69 ? 11.349 2.665 -18.071 1.00 81.00 69 ARG A O 1
ATOM 525 N N . LEU A 1 70 ? 11.904 0.595 -18.746 1.00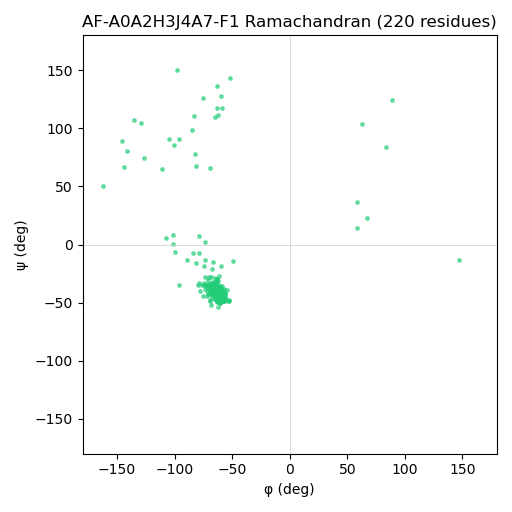 79.56 70 LEU A N 1
ATOM 526 C CA . LEU A 1 70 ? 11.286 -0.104 -17.623 1.00 79.56 70 LEU A CA 1
ATOM 527 C C . LEU A 1 70 ? 11.948 0.269 -16.290 1.00 79.56 70 LEU A C 1
ATOM 529 O O . LEU A 1 70 ? 11.241 0.569 -15.333 1.00 79.56 70 LEU A O 1
ATOM 533 N N . VAL A 1 71 ? 13.282 0.300 -16.222 1.00 80.25 71 VAL A N 1
ATOM 534 C CA . VAL A 1 71 ? 14.008 0.732 -15.015 1.00 80.25 71 VAL A CA 1
ATOM 535 C C . VAL A 1 71 ? 13.622 2.162 -14.633 1.00 80.25 71 VAL A C 1
ATOM 537 O O . VAL A 1 71 ? 13.307 2.406 -13.470 1.00 80.25 71 VAL A O 1
ATOM 540 N N . GLY A 1 72 ? 13.556 3.078 -15.603 1.00 84.25 72 GLY A N 1
ATOM 541 C CA . GLY A 1 72 ? 13.115 4.455 -15.364 1.00 84.25 72 GLY A CA 1
ATOM 542 C C . GLY A 1 72 ? 11.682 4.545 -14.823 1.00 84.25 72 GLY A C 1
ATOM 543 O O . GLY A 1 72 ? 11.440 5.237 -13.834 1.00 84.25 72 GLY A O 1
ATOM 544 N N . LYS A 1 73 ? 10.735 3.791 -15.405 1.00 86.19 73 LYS A N 1
ATOM 545 C CA . LYS A 1 73 ? 9.354 3.702 -14.889 1.00 86.19 73 LYS A CA 1
ATOM 546 C C . LYS A 1 73 ? 9.324 3.163 -13.457 1.00 86.19 73 LYS A C 1
ATOM 548 O O . LYS A 1 73 ? 8.678 3.748 -12.596 1.00 86.19 73 LYS A O 1
ATOM 553 N N . MET A 1 74 ? 10.062 2.090 -13.173 1.00 85.19 74 MET A N 1
ATOM 554 C CA . MET A 1 74 ? 10.123 1.495 -11.833 1.00 85.19 74 MET A CA 1
ATOM 555 C C . MET A 1 74 ? 10.701 2.456 -10.789 1.00 85.19 74 MET A C 1
ATOM 557 O O . MET A 1 74 ? 10.197 2.515 -9.670 1.00 85.19 74 MET A O 1
ATOM 561 N N . GLN A 1 75 ? 11.720 3.237 -11.152 1.00 88.38 75 GLN A N 1
ATOM 562 C CA . GLN A 1 75 ? 12.260 4.288 -10.289 1.00 88.38 75 GLN A CA 1
ATOM 563 C C . GLN A 1 75 ? 11.229 5.391 -10.029 1.00 88.38 75 GLN A C 1
ATOM 565 O O . GLN A 1 75 ? 11.072 5.817 -8.888 1.00 88.38 75 GLN A O 1
ATOM 570 N N . SER A 1 76 ? 10.495 5.828 -11.057 1.00 91.31 76 SER A N 1
ATOM 571 C CA . SER A 1 76 ? 9.425 6.822 -10.896 1.00 91.31 76 SER A CA 1
ATOM 572 C C . SER A 1 76 ? 8.311 6.318 -9.973 1.00 91.31 76 SER A C 1
ATOM 574 O O . SER A 1 76 ? 7.928 7.021 -9.038 1.00 91.31 76 SER A O 1
ATOM 576 N N . VAL A 1 77 ? 7.852 5.080 -10.176 1.00 90.75 77 VAL A N 1
ATOM 577 C CA . VAL A 1 77 ? 6.855 4.414 -9.325 1.00 90.75 77 VAL A CA 1
ATOM 578 C C . VAL A 1 77 ? 7.330 4.336 -7.874 1.00 90.75 77 VAL A C 1
ATOM 580 O O . VAL A 1 77 ? 6.567 4.652 -6.961 1.00 90.75 77 VAL A O 1
ATOM 583 N N . GLU A 1 78 ? 8.590 3.965 -7.647 1.00 88.44 78 GLU A N 1
ATOM 584 C CA . GLU A 1 78 ? 9.160 3.884 -6.301 1.00 88.44 78 GLU A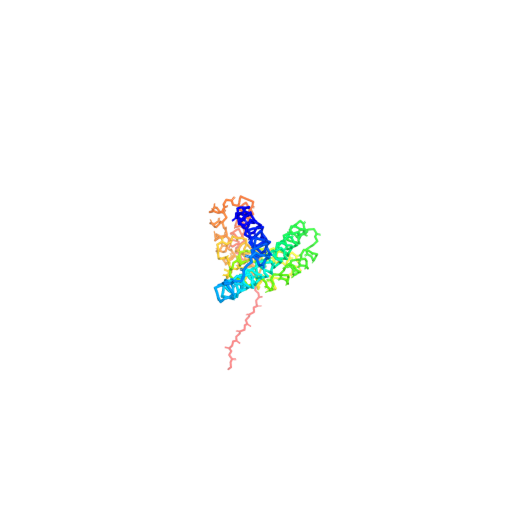 CA 1
ATOM 585 C C . GLU A 1 78 ? 9.225 5.253 -5.616 1.00 88.44 78 GLU A C 1
ATOM 587 O O . GLU A 1 78 ? 8.884 5.373 -4.439 1.00 88.44 78 GLU A O 1
ATOM 592 N N . THR A 1 79 ? 9.606 6.299 -6.351 1.00 92.25 79 THR A N 1
ATOM 593 C CA . THR A 1 79 ? 9.616 7.674 -5.839 1.00 92.25 79 THR A CA 1
ATOM 594 C C . THR A 1 79 ? 8.211 8.125 -5.452 1.00 92.25 79 THR A C 1
ATOM 596 O O . THR A 1 79 ? 8.003 8.583 -4.329 1.00 92.25 79 THR A O 1
ATOM 599 N N . LEU A 1 80 ? 7.222 7.925 -6.332 1.00 94.12 80 LEU A N 1
ATOM 600 C CA . LEU A 1 80 ? 5.822 8.251 -6.043 1.00 94.12 80 LEU A CA 1
ATOM 601 C C . LEU A 1 80 ? 5.309 7.502 -4.810 1.00 94.12 80 LEU A C 1
ATOM 603 O O . LEU A 1 80 ? 4.641 8.100 -3.966 1.00 94.12 80 LEU A O 1
ATOM 607 N N . ARG A 1 81 ? 5.653 6.214 -4.682 1.00 93.38 81 ARG A N 1
ATOM 608 C CA . ARG A 1 81 ? 5.289 5.375 -3.534 1.00 93.38 81 ARG A CA 1
ATOM 609 C C . ARG A 1 81 ? 5.857 5.926 -2.227 1.00 93.38 81 ARG A C 1
ATOM 611 O O . ARG A 1 81 ? 5.095 6.092 -1.278 1.00 93.38 81 ARG A O 1
ATOM 618 N N . ARG A 1 82 ? 7.157 6.237 -2.184 1.00 92.25 82 ARG A N 1
ATOM 619 C CA . ARG A 1 82 ? 7.826 6.775 -0.984 1.00 92.25 82 ARG A CA 1
ATOM 620 C C . ARG A 1 82 ? 7.259 8.125 -0.576 1.00 92.25 82 ARG A C 1
ATOM 622 O O . ARG A 1 82 ? 6.849 8.309 0.564 1.00 92.25 82 ARG A O 1
ATOM 629 N N . GLU A 1 83 ? 7.152 9.046 -1.530 1.00 92.56 83 GLU A N 1
ATOM 630 C CA . GLU A 1 83 ? 6.594 10.368 -1.254 1.00 92.56 83 GLU A CA 1
ATOM 631 C C . GLU A 1 83 ? 5.128 10.317 -0.814 1.00 92.56 83 GLU A C 1
ATOM 633 O O . GLU A 1 83 ? 4.648 11.228 -0.132 1.00 92.56 83 GLU A O 1
ATOM 638 N N . ALA A 1 84 ? 4.378 9.317 -1.278 1.00 93.88 84 ALA A N 1
ATOM 639 C CA . ALA A 1 84 ? 3.022 9.097 -0.819 1.00 93.88 84 ALA A CA 1
ATOM 640 C C . ALA A 1 84 ? 3.011 8.556 0.609 1.00 93.88 84 ALA A C 1
ATOM 642 O O . ALA A 1 84 ? 2.246 9.074 1.412 1.00 93.88 84 ALA A O 1
ATOM 643 N N . GLU A 1 85 ? 3.863 7.583 0.940 1.00 91.50 85 GLU A N 1
ATOM 644 C CA . GLU A 1 85 ? 3.959 6.993 2.279 1.00 91.50 85 GLU A CA 1
ATOM 645 C C . GLU A 1 85 ? 4.228 8.050 3.362 1.00 91.50 85 GLU A C 1
ATOM 647 O O . GLU A 1 85 ? 3.495 8.113 4.353 1.00 91.50 85 GLU A O 1
ATOM 652 N N . ASP A 1 86 ? 5.166 8.966 3.109 1.00 92.12 86 ASP A N 1
ATOM 653 C CA . ASP A 1 86 ? 5.451 10.107 3.994 1.00 92.12 86 ASP A CA 1
ATOM 654 C C . ASP A 1 86 ? 4.256 11.071 4.122 1.00 92.12 86 ASP A C 1
ATOM 656 O O . ASP A 1 86 ? 4.046 11.731 5.148 1.00 92.12 86 ASP A O 1
ATOM 660 N N . ALA A 1 87 ? 3.438 11.154 3.072 1.00 93.56 87 ALA A N 1
ATOM 661 C CA . ALA A 1 87 ? 2.283 12.034 3.002 1.00 93.56 87 ALA A CA 1
ATOM 662 C C . ALA A 1 87 ? 0.983 11.407 3.533 1.00 93.56 87 ALA A C 1
ATOM 664 O O . ALA A 1 87 ? 0.048 12.168 3.769 1.00 93.56 87 ALA A O 1
ATOM 665 N N . ILE A 1 88 ? 0.890 10.086 3.763 1.00 93.31 88 ILE A N 1
ATOM 666 C CA . ILE A 1 88 ? -0.374 9.413 4.143 1.00 93.31 88 ILE A CA 1
ATOM 667 C C . ILE A 1 88 ? -1.018 10.090 5.356 1.00 93.31 88 ILE A C 1
ATOM 669 O O . ILE A 1 88 ? -2.199 10.416 5.330 1.00 93.31 88 ILE A O 1
ATOM 673 N N . LYS A 1 89 ? -0.234 10.352 6.406 1.00 91.25 89 LYS A N 1
ATOM 674 C CA . LYS A 1 89 ? -0.759 10.929 7.653 1.00 91.25 89 LYS A CA 1
ATOM 675 C C . LYS A 1 89 ? -0.990 12.437 7.586 1.00 91.25 89 LYS A C 1
ATOM 677 O O . LYS A 1 89 ? -1.865 12.950 8.270 1.00 91.25 89 LYS A O 1
ATOM 682 N N . SER A 1 90 ? -0.164 13.160 6.830 1.00 95.12 90 SER A N 1
ATOM 683 C CA . SER A 1 90 ? -0.153 14.630 6.841 1.00 95.12 90 SER A CA 1
ATOM 684 C C . SER A 1 90 ? -0.994 15.245 5.721 1.00 95.12 90 SER A C 1
ATOM 686 O O . SER A 1 90 ? -1.586 16.307 5.899 1.00 95.12 90 SER A O 1
ATOM 688 N N . LYS A 1 91 ? -1.024 14.602 4.550 1.00 96.50 91 LYS A N 1
ATOM 689 C CA . LYS A 1 91 ? -1.672 15.060 3.313 1.00 96.50 91 LYS A CA 1
ATOM 690 C C . LYS A 1 91 ? -2.261 13.850 2.563 1.00 96.50 91 LYS A C 1
ATOM 692 O O . LYS A 1 91 ? -1.790 13.536 1.463 1.00 96.50 91 LYS A O 1
ATOM 697 N N . PRO A 1 92 ? -3.289 13.181 3.119 1.00 93.44 92 PRO A N 1
ATOM 698 C CA . PRO A 1 92 ? -3.803 11.911 2.595 1.00 93.44 92 PRO A CA 1
ATOM 699 C C . PRO A 1 92 ? -4.329 12.021 1.157 1.00 93.44 92 PRO A C 1
ATOM 701 O O . PRO A 1 92 ? -4.071 11.146 0.338 1.00 93.44 92 PRO A O 1
ATOM 704 N N . GLU A 1 93 ? -4.950 13.147 0.797 1.00 95.00 93 GLU A N 1
ATOM 705 C CA . GLU A 1 93 ? -5.380 13.428 -0.581 1.00 95.00 93 GLU A CA 1
ATOM 706 C C . GLU A 1 93 ? -4.207 13.442 -1.573 1.00 95.00 93 GLU A C 1
ATOM 708 O O . GLU A 1 93 ? -4.265 12.836 -2.644 1.00 95.00 93 GLU A O 1
ATOM 713 N N . ARG A 1 94 ? -3.087 14.070 -1.193 1.00 95.44 94 ARG A N 1
ATOM 714 C CA . ARG A 1 94 ? -1.877 14.092 -2.025 1.00 95.44 94 ARG A CA 1
ATOM 715 C C . ARG A 1 94 ? -1.263 12.697 -2.143 1.00 95.44 94 ARG A C 1
ATOM 717 O O . ARG A 1 94 ? -0.804 12.342 -3.226 1.00 95.44 94 ARG A O 1
ATOM 724 N N . ALA A 1 95 ? -1.248 11.925 -1.056 1.00 96.12 95 ALA A N 1
ATOM 725 C CA . ALA A 1 95 ? -0.763 10.547 -1.065 1.00 96.12 95 ALA A CA 1
ATOM 726 C C . ALA A 1 95 ? -1.606 9.666 -1.998 1.00 96.12 95 ALA A C 1
ATOM 728 O O . ALA A 1 95 ? -1.060 9.004 -2.879 1.00 96.12 95 ALA A O 1
ATOM 729 N N . LYS A 1 96 ? -2.938 9.727 -1.869 1.00 96.19 96 LYS A N 1
ATOM 730 C CA . LYS A 1 96 ? -3.896 9.010 -2.720 1.00 96.19 96 LYS A CA 1
ATOM 731 C C . LYS A 1 96 ? -3.650 9.282 -4.206 1.00 96.19 96 LYS A C 1
ATOM 733 O O . LYS A 1 96 ? -3.556 8.332 -4.981 1.00 96.19 96 LYS A O 1
ATOM 738 N N . ASN A 1 97 ? -3.507 10.551 -4.594 1.00 96.00 97 ASN A N 1
ATOM 739 C CA . ASN A 1 97 ? -3.309 10.932 -5.996 1.00 96.00 97 ASN A CA 1
ATOM 740 C C . ASN A 1 97 ? -1.977 10.408 -6.549 1.00 96.00 97 ASN A C 1
ATOM 742 O O . ASN A 1 97 ? -1.961 9.785 -7.604 1.00 96.00 97 ASN A O 1
ATOM 746 N N . LYS A 1 98 ? -0.881 10.535 -5.793 1.00 96.25 98 LYS A N 1
ATOM 747 C CA . LYS A 1 98 ? 0.422 9.979 -6.199 1.00 96.25 98 LYS A CA 1
ATOM 748 C C . LYS A 1 98 ? 0.396 8.466 -6.383 1.00 96.25 98 LYS A C 1
ATOM 750 O O . LYS A 1 98 ? 1.016 7.943 -7.302 1.00 96.25 98 LYS A O 1
ATOM 755 N N . LEU A 1 99 ? -0.313 7.753 -5.510 1.00 95.94 99 LEU A N 1
ATOM 756 C CA . LEU A 1 99 ? -0.444 6.298 -5.604 1.00 95.94 99 LEU A CA 1
ATOM 757 C C . LEU A 1 99 ? -1.325 5.890 -6.788 1.00 95.94 99 LEU A C 1
ATOM 759 O O . LEU A 1 99 ? -1.096 4.842 -7.386 1.00 95.94 99 LEU A O 1
ATOM 763 N N . ASN A 1 100 ? -2.296 6.724 -7.163 1.00 95.00 100 ASN A N 1
ATOM 764 C CA . ASN A 1 100 ? -3.041 6.552 -8.403 1.00 95.00 100 ASN A CA 1
ATOM 765 C C . ASN A 1 100 ? -2.136 6.715 -9.632 1.00 95.00 100 ASN A C 1
ATOM 767 O O . ASN A 1 100 ? -2.162 5.869 -10.521 1.00 95.00 100 ASN A O 1
ATOM 771 N N . ASP A 1 101 ? -1.286 7.743 -9.645 1.00 93.50 101 ASP A N 1
ATOM 772 C CA . ASP A 1 101 ? -0.319 7.960 -10.725 1.00 93.50 101 ASP A CA 1
ATOM 773 C C . ASP A 1 101 ? 0.678 6.800 -10.822 1.00 93.50 101 ASP A C 1
ATOM 775 O O . ASP A 1 101 ? 0.965 6.314 -11.917 1.00 93.50 101 ASP A O 1
ATOM 779 N N . ALA A 1 102 ? 1.151 6.299 -9.678 1.00 92.88 102 ALA A N 1
ATOM 780 C CA . ALA A 1 102 ? 2.017 5.129 -9.617 1.00 92.88 102 ALA A CA 1
ATOM 781 C C . ALA A 1 102 ? 1.336 3.892 -10.227 1.00 92.88 102 ALA A C 1
ATOM 783 O O . ALA A 1 102 ? 1.937 3.223 -11.063 1.00 92.88 102 ALA A O 1
ATOM 784 N N . LEU A 1 103 ? 0.071 3.617 -9.881 1.00 91.12 103 LEU A N 1
ATOM 785 C CA . LEU A 1 103 ? -0.685 2.504 -10.470 1.00 91.12 103 LEU A CA 1
ATOM 786 C C . LEU A 1 103 ? -0.888 2.670 -11.975 1.00 91.12 103 LEU A C 1
ATOM 788 O O . LEU A 1 103 ? -0.696 1.707 -12.710 1.00 91.12 103 LEU A O 1
ATOM 792 N N . ASN A 1 104 ? -1.195 3.882 -12.442 1.00 89.94 104 ASN A N 1
ATOM 793 C CA . ASN A 1 104 ? -1.348 4.158 -13.869 1.00 89.94 104 ASN A CA 1
ATOM 794 C C . ASN A 1 104 ? -0.056 3.879 -14.648 1.00 89.94 104 ASN A C 1
ATOM 796 O O . ASN A 1 104 ? -0.105 3.302 -15.731 1.00 89.94 104 ASN A O 1
ATOM 800 N N . GLN A 1 105 ? 1.108 4.223 -14.086 1.00 88.50 105 GLN A N 1
ATOM 801 C CA . GLN A 1 105 ? 2.395 3.876 -14.698 1.00 88.50 105 GLN A CA 1
ATOM 802 C C . GLN A 1 105 ? 2.638 2.362 -14.739 1.00 88.50 105 GLN A C 1
ATOM 804 O O . GLN A 1 105 ? 3.336 1.874 -15.631 1.00 88.50 105 GLN A O 1
ATOM 809 N N . MET A 1 106 ? 2.067 1.622 -13.785 1.00 83.88 106 MET A N 1
ATOM 810 C CA . MET A 1 106 ? 2.160 0.167 -13.715 1.00 83.88 106 MET A CA 1
ATOM 811 C C . MET A 1 106 ? 1.170 -0.568 -14.618 1.00 83.88 106 MET A C 1
ATOM 813 O O . MET A 1 106 ? 1.411 -1.743 -14.883 1.00 83.88 106 MET A O 1
ATOM 817 N N . THR A 1 107 ? 0.122 0.082 -15.137 1.00 77.00 107 THR A N 1
ATOM 818 C CA . THR A 1 107 ? -0.894 -0.564 -15.988 1.00 77.00 107 THR A CA 1
ATOM 819 C C . THR A 1 107 ? -0.277 -1.251 -17.210 1.00 77.00 107 THR A C 1
ATOM 821 O O . THR A 1 107 ? -0.573 -2.412 -17.483 1.00 77.00 107 THR A O 1
ATOM 824 N N . ASP A 1 108 ? 0.679 -0.597 -17.875 1.00 67.94 108 ASP A N 1
ATOM 825 C CA . ASP A 1 108 ? 1.408 -1.169 -19.021 1.00 67.94 108 ASP A CA 1
ATOM 826 C C . ASP A 1 108 ? 2.424 -2.252 -18.618 1.00 67.94 108 ASP A C 1
ATOM 828 O O . ASP A 1 108 ? 2.992 -2.942 -19.463 1.00 67.94 108 ASP A O 1
ATOM 832 N N . MET A 1 109 ? 2.718 -2.355 -17.321 1.00 67.69 109 MET A N 1
ATOM 833 C CA . MET A 1 109 ? 3.712 -3.262 -16.750 1.00 67.69 109 MET A CA 1
ATOM 834 C C . MET A 1 109 ? 3.063 -4.501 -16.124 1.00 67.69 109 MET A C 1
ATOM 836 O O . MET A 1 109 ? 3.788 -5.351 -15.617 1.00 67.69 109 MET A O 1
ATOM 840 N N . LEU A 1 110 ? 1.730 -4.636 -16.163 1.00 55.03 110 LEU A N 1
ATOM 841 C CA . LEU A 1 110 ? 0.945 -5.729 -15.570 1.00 55.03 110 LEU A CA 1
ATOM 842 C C . LEU A 1 110 ? 1.153 -7.078 -16.294 1.00 55.03 110 LEU A C 1
ATOM 844 O O . LEU A 1 110 ? 0.245 -7.664 -16.872 1.00 55.03 110 LEU A O 1
ATOM 848 N N . GLY A 1 111 ? 2.366 -7.617 -16.222 1.00 55.19 111 GLY A N 1
ATOM 849 C CA . GLY A 1 111 ? 2.619 -9.054 -16.240 1.00 55.19 111 GLY A CA 1
ATOM 850 C C . GLY A 1 111 ? 2.791 -9.536 -14.800 1.0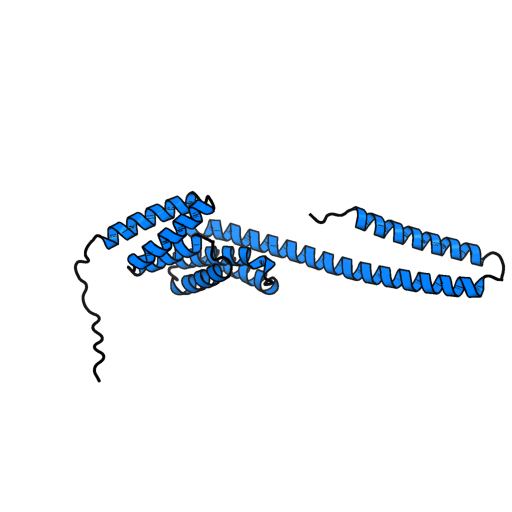0 55.19 111 GLY A C 1
ATOM 851 O O . GLY A 1 111 ? 3.285 -8.782 -13.958 1.00 55.19 111 GLY A O 1
ATOM 852 N N . GLY A 1 112 ? 2.434 -10.790 -14.499 1.00 61.03 112 GLY A N 1
ATOM 853 C CA . GLY A 1 112 ? 2.433 -11.363 -13.135 1.00 61.03 112 GLY A CA 1
ATOM 854 C C . GLY A 1 112 ? 3.719 -11.162 -12.309 1.00 61.03 112 GLY A C 1
ATOM 855 O O . GLY A 1 112 ? 3.695 -11.282 -11.089 1.00 61.03 112 GLY A O 1
ATOM 856 N N . LYS A 1 113 ? 4.826 -10.762 -12.949 1.00 66.62 113 LYS A N 1
ATOM 857 C CA . LYS A 1 113 ? 6.098 -10.380 -12.327 1.00 66.62 113 LYS A CA 1
ATOM 858 C C . LYS A 1 113 ? 6.019 -9.165 -11.383 1.00 66.62 113 LYS A C 1
ATOM 860 O O . LYS A 1 113 ? 6.827 -9.090 -10.463 1.00 66.62 113 LYS A O 1
ATOM 865 N N . TYR A 1 114 ? 5.073 -8.239 -11.565 1.00 77.25 114 TYR A N 1
ATOM 866 C CA . TYR A 1 114 ? 4.994 -6.999 -10.765 1.00 77.25 114 TYR A CA 1
ATOM 867 C C . TYR A 1 114 ? 3.840 -6.975 -9.759 1.00 77.25 114 TYR A C 1
ATOM 869 O O . TYR A 1 114 ? 3.644 -5.972 -9.073 1.00 77.25 114 TYR A O 1
ATOM 877 N N . GLY A 1 115 ? 3.114 -8.090 -9.620 1.00 83.31 115 GLY A N 1
ATOM 878 C CA . GLY A 1 115 ? 1.935 -8.186 -8.757 1.00 83.31 115 GLY A CA 1
ATOM 879 C C . GLY A 1 115 ? 2.207 -7.768 -7.312 1.00 83.31 115 GLY A C 1
ATOM 880 O O . GLY A 1 115 ? 1.407 -7.044 -6.731 1.00 83.31 115 GLY A O 1
ATOM 881 N N . ARG A 1 116 ? 3.375 -8.122 -6.757 1.00 84.00 116 ARG A N 1
ATOM 882 C CA . ARG A 1 116 ? 3.755 -7.721 -5.392 1.00 84.00 116 ARG A CA 1
ATOM 883 C C . ARG A 1 116 ? 3.881 -6.200 -5.236 1.00 84.00 116 ARG A C 1
ATOM 885 O O . ARG A 1 116 ? 3.408 -5.658 -4.248 1.00 84.00 116 ARG A O 1
ATOM 892 N N . ILE A 1 117 ? 4.466 -5.508 -6.212 1.00 87.00 117 ILE A N 1
ATOM 893 C CA . ILE A 1 117 ? 4.641 -4.047 -6.151 1.00 87.00 117 ILE A CA 1
ATOM 894 C C . ILE A 1 117 ? 3.286 -3.353 -6.312 1.00 87.00 117 ILE A C 1
ATOM 896 O O . ILE A 1 117 ? 2.970 -2.443 -5.549 1.00 87.00 117 ILE A O 1
ATOM 900 N N . CYS A 1 118 ? 2.449 -3.832 -7.238 1.00 90.38 118 CYS A N 1
ATOM 901 C CA . CYS A 1 118 ? 1.071 -3.360 -7.364 1.00 90.38 118 CYS A CA 1
ATOM 902 C C . CYS A 1 118 ? 0.289 -3.558 -6.055 1.00 90.38 118 CYS A C 1
ATOM 904 O O . CYS A 1 118 ? -0.411 -2.645 -5.624 1.00 90.38 118 CYS A O 1
ATOM 906 N N . ALA A 1 119 ? 0.444 -4.712 -5.394 1.00 91.94 119 ALA A N 1
ATOM 907 C CA . ALA A 1 119 ? -0.183 -4.985 -4.103 1.00 91.94 119 ALA A CA 1
ATOM 908 C C . ALA A 1 119 ? 0.236 -3.956 -3.045 1.00 91.94 119 ALA A C 1
ATOM 910 O O . ALA A 1 119 ? -0.615 -3.442 -2.325 1.00 91.94 119 ALA A O 1
ATOM 911 N N . ASP A 1 120 ? 1.524 -3.624 -2.956 1.00 91.69 120 ASP A N 1
ATOM 912 C CA . ASP A 1 120 ? 2.028 -2.645 -1.985 1.00 91.69 120 ASP A CA 1
ATOM 913 C C . ASP A 1 120 ? 1.491 -1.231 -2.255 1.00 91.69 120 ASP A C 1
ATOM 915 O O . ASP A 1 120 ? 1.123 -0.503 -1.329 1.00 91.69 120 ASP A O 1
ATOM 919 N N . ILE A 1 121 ? 1.385 -0.832 -3.525 1.00 94.19 121 ILE A N 1
ATOM 920 C CA . ILE A 1 121 ? 0.815 0.471 -3.889 1.00 94.19 121 ILE A CA 1
ATOM 921 C C . ILE A 1 121 ? -0.683 0.515 -3.572 1.00 94.19 121 ILE A C 1
ATOM 923 O O . ILE A 1 121 ? -1.154 1.501 -3.003 1.00 94.19 121 ILE A O 1
ATOM 927 N N . LEU A 1 122 ? -1.425 -0.555 -3.871 1.00 95.75 122 LEU A N 1
ATOM 928 C CA . LEU A 1 122 ? -2.841 -0.684 -3.517 1.00 95.75 122 LEU A CA 1
ATOM 929 C C . LEU A 1 122 ? -3.048 -0.624 -1.997 1.00 95.75 122 LEU A C 1
ATOM 931 O O . LEU A 1 122 ? -3.939 0.084 -1.537 1.00 95.75 122 LEU A O 1
ATOM 935 N N . GLN A 1 123 ? -2.190 -1.279 -1.208 1.00 95.88 123 GLN A N 1
ATOM 936 C CA . GLN A 1 123 ? -2.201 -1.183 0.258 1.00 95.88 123 GLN A CA 1
ATOM 937 C C . GLN A 1 123 ? -2.043 0.255 0.743 1.00 95.88 123 GLN A C 1
ATOM 939 O O . GLN A 1 123 ? -2.803 0.715 1.595 1.00 95.88 123 GLN A O 1
ATOM 944 N N . ASN A 1 124 ? -1.057 0.975 0.210 1.00 96.06 124 ASN A N 1
ATOM 945 C CA . ASN A 1 124 ? -0.818 2.361 0.594 1.00 96.06 124 ASN A CA 1
ATOM 946 C C . ASN A 1 124 ? -1.957 3.278 0.134 1.00 96.06 124 ASN A C 1
ATOM 948 O O . ASN A 1 124 ? -2.301 4.223 0.845 1.00 96.06 124 ASN A O 1
ATOM 952 N N . ARG A 1 125 ? -2.581 2.995 -1.019 1.00 97.31 125 ARG A N 1
ATOM 953 C CA . ARG A 1 125 ? -3.705 3.794 -1.526 1.00 97.31 125 ARG A CA 1
ATOM 954 C C . ARG A 1 125 ? -4.958 3.562 -0.693 1.00 97.31 125 ARG A C 1
ATOM 956 O O . ARG A 1 125 ? -5.639 4.530 -0.365 1.00 97.31 125 ARG A O 1
ATOM 963 N N . ALA A 1 126 ? -5.208 2.321 -0.282 1.00 97.44 126 ALA A N 1
ATOM 964 C CA . ALA A 1 126 ? -6.257 1.989 0.672 1.00 97.44 126 ALA A CA 1
ATOM 965 C C . ALA A 1 126 ? -6.056 2.714 2.011 1.00 97.44 126 ALA A C 1
ATOM 967 O O . ALA A 1 126 ? -7.008 3.266 2.551 1.00 97.44 126 ALA A O 1
ATOM 968 N N . ASP A 1 127 ? -4.823 2.763 2.523 1.00 96.69 127 ASP A N 1
ATOM 969 C CA . ASP A 1 127 ? -4.487 3.485 3.757 1.00 96.69 127 ASP A CA 1
ATOM 970 C C . ASP A 1 127 ? -4.795 4.986 3.622 1.00 96.69 127 ASP A C 1
ATOM 972 O O . ASP A 1 127 ? -5.545 5.547 4.420 1.00 96.69 127 ASP A O 1
ATOM 976 N N . ALA A 1 128 ? -4.334 5.616 2.536 1.00 96.81 128 ALA A N 1
ATOM 977 C CA . ALA A 1 128 ? -4.643 7.013 2.236 1.00 96.81 128 ALA A CA 1
ATOM 978 C C . ALA A 1 128 ? -6.157 7.267 2.100 1.00 96.81 128 ALA A C 1
ATOM 980 O O . ALA A 1 128 ? -6.669 8.243 2.642 1.00 96.81 128 ALA A O 1
ATOM 981 N N . LYS A 1 129 ? -6.899 6.375 1.431 1.00 97.00 129 LYS A N 1
ATOM 982 C CA . LYS A 1 129 ? -8.364 6.463 1.303 1.00 97.00 129 LYS A CA 1
ATOM 983 C C . LYS A 1 129 ? -9.079 6.307 2.649 1.00 97.00 129 LYS A C 1
ATOM 985 O O . LYS A 1 129 ? -10.036 7.035 2.907 1.00 97.00 129 LYS A O 1
ATOM 990 N N . CYS A 1 130 ? -8.602 5.425 3.528 1.00 94.75 130 CYS A N 1
ATOM 991 C CA . CYS A 1 130 ? -9.100 5.316 4.901 1.00 94.75 130 CYS A CA 1
ATOM 992 C C . CYS A 1 130 ? -8.917 6.635 5.669 1.00 94.75 130 CYS A C 1
ATOM 994 O O . CYS A 1 130 ? -9.843 7.071 6.352 1.00 94.75 130 CYS A O 1
ATOM 996 N N . GLU A 1 131 ? -7.762 7.294 5.530 1.00 94.06 131 GLU A N 1
ATOM 997 C CA . GLU A 1 131 ? -7.517 8.620 6.122 1.00 94.06 131 GLU A CA 1
ATOM 998 C C . GLU A 1 131 ? -8.394 9.719 5.487 1.00 94.06 131 GLU A C 1
ATOM 1000 O O . GLU A 1 131 ? -8.860 10.622 6.180 1.00 94.06 131 GLU A O 1
ATOM 1005 N N . CYS A 1 132 ? -8.720 9.603 4.196 1.00 92.69 132 CYS A N 1
ATOM 1006 C CA . CYS A 1 132 ? -9.683 10.467 3.501 1.00 92.69 132 CYS A CA 1
ATOM 1007 C C . CYS A 1 132 ? -11.159 10.197 3.856 1.00 92.69 132 CYS A C 1
ATOM 1009 O O . CYS A 1 132 ? -12.036 10.839 3.284 1.00 92.69 132 CYS A O 1
ATOM 1011 N N . LYS A 1 133 ? -11.464 9.263 4.770 1.00 93.06 133 LYS A N 1
ATOM 1012 C CA . LYS A 1 133 ? -12.839 8.816 5.080 1.00 93.06 133 LYS A CA 1
ATOM 1013 C C . LYS A 1 133 ? -13.585 8.251 3.858 1.00 93.06 133 LYS A C 1
ATOM 1015 O O . LYS A 1 133 ? -14.797 8.413 3.740 1.00 93.06 133 LYS A O 1
ATOM 1020 N N . LEU A 1 134 ? -12.865 7.545 2.983 1.00 94.12 134 LEU A N 1
ATOM 1021 C CA . LEU A 1 134 ? -13.390 6.843 1.804 1.00 94.12 134 LEU A CA 1
ATOM 1022 C C . LEU A 1 134 ? -13.291 5.309 1.983 1.00 94.12 134 LEU A C 1
ATOM 1024 O O . LEU A 1 134 ? -12.525 4.650 1.276 1.00 94.12 134 LEU A O 1
ATOM 1028 N N . PRO A 1 135 ? -14.020 4.702 2.943 1.00 92.94 135 PRO A N 1
ATOM 1029 C CA . PRO A 1 135 ? -13.866 3.283 3.285 1.00 92.94 135 PRO A CA 1
ATOM 1030 C C . PRO A 1 135 ? -14.348 2.317 2.190 1.00 92.94 135 PRO A C 1
ATOM 1032 O O . PRO A 1 135 ? -13.822 1.208 2.078 1.00 92.94 135 PRO A O 1
ATOM 1035 N N . GLN A 1 136 ? -15.318 2.723 1.364 1.00 93.69 136 GLN A N 1
ATOM 1036 C CA . GLN A 1 136 ? -15.810 1.896 0.254 1.00 93.69 136 GLN A CA 1
ATOM 1037 C C . GLN A 1 136 ? -14.729 1.753 -0.825 1.00 93.69 136 GLN A C 1
ATOM 1039 O O . GLN A 1 136 ? -14.298 0.642 -1.126 1.00 93.69 136 GLN A O 1
ATOM 1044 N N . ASP A 1 137 ? -14.171 2.874 -1.282 1.00 93.31 137 ASP A N 1
ATOM 1045 C CA . ASP A 1 137 ? -13.073 2.888 -2.252 1.00 93.31 137 ASP A CA 1
ATOM 1046 C C . ASP A 1 137 ? -11.802 2.210 -1.716 1.00 93.31 137 ASP A C 1
ATOM 1048 O O . ASP A 1 137 ? -11.003 1.673 -2.488 1.00 93.31 137 ASP A O 1
ATOM 1052 N N . ALA A 1 138 ? -11.561 2.276 -0.401 1.00 96.56 138 ALA A N 1
ATOM 1053 C CA . ALA A 1 138 ? -10.445 1.583 0.238 1.00 96.56 138 ALA A CA 1
ATOM 1054 C C . ALA A 1 138 ? -10.655 0.061 0.236 1.00 96.56 138 ALA A C 1
ATOM 1056 O O . ALA A 1 138 ? -9.699 -0.694 0.058 1.00 96.56 138 ALA A O 1
ATOM 1057 N N . SER A 1 139 ? -11.899 -0.398 0.395 1.00 97.00 139 SER A N 1
ATOM 1058 C CA . SER A 1 139 ? -12.246 -1.824 0.396 1.00 97.00 139 SER A CA 1
ATOM 1059 C C . SER A 1 139 ? -11.959 -2.494 -0.949 1.00 97.00 139 SER A C 1
ATOM 1061 O O . SER A 1 139 ? -11.516 -3.645 -0.978 1.00 97.00 139 SER A O 1
ATOM 1063 N N . GLU A 1 140 ? -12.154 -1.779 -2.057 1.00 96.62 140 GLU A N 1
ATOM 1064 C CA . GLU A 1 140 ? -11.797 -2.265 -3.394 1.00 96.62 140 GLU A CA 1
ATOM 1065 C C . GLU A 1 140 ? -10.283 -2.462 -3.542 1.00 96.62 140 GLU A C 1
ATOM 1067 O O . GLU A 1 140 ? -9.838 -3.535 -3.956 1.00 96.62 140 GLU A O 1
ATOM 1072 N N . ASP A 1 141 ? -9.491 -1.475 -3.115 1.00 97.19 141 ASP A N 1
ATOM 1073 C CA . ASP A 1 141 ? -8.025 -1.547 -3.150 1.00 97.19 141 ASP A CA 1
ATOM 1074 C C . ASP A 1 141 ? -7.487 -2.675 -2.259 1.00 97.19 141 ASP A C 1
ATOM 1076 O O . ASP A 1 141 ? -6.580 -3.409 -2.656 1.00 97.19 141 ASP A O 1
ATOM 1080 N N . ILE A 1 142 ? -8.074 -2.862 -1.073 1.00 98.06 142 ILE A N 1
ATOM 1081 C CA . ILE A 1 142 ? -7.745 -3.970 -0.164 1.00 98.06 142 ILE A CA 1
ATOM 1082 C C . ILE A 1 142 ? -8.014 -5.314 -0.841 1.00 98.06 142 ILE A C 1
ATOM 1084 O O . ILE A 1 142 ? -7.169 -6.210 -0.797 1.00 98.06 142 ILE A O 1
ATOM 1088 N N . LYS A 1 143 ? -9.187 -5.467 -1.465 1.00 97.44 143 LYS A N 1
ATOM 1089 C CA . LYS A 1 143 ? -9.571 -6.704 -2.149 1.00 97.44 143 LYS A CA 1
ATOM 1090 C C . LYS A 1 143 ? -8.601 -7.022 -3.280 1.00 97.44 143 LYS A C 1
ATOM 1092 O O . LYS A 1 143 ? -8.169 -8.166 -3.390 1.00 97.44 143 LYS A O 1
ATOM 1097 N N . GLU A 1 144 ? -8.253 -6.035 -4.096 1.00 94.38 144 GLU A N 1
ATOM 1098 C CA . GLU A 1 144 ? -7.325 -6.234 -5.207 1.00 9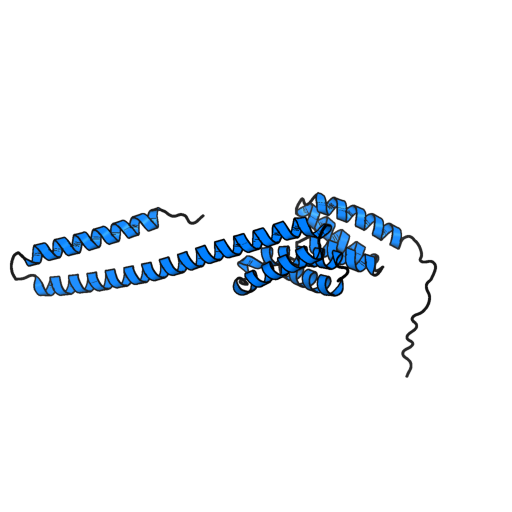4.38 144 GLU A CA 1
ATOM 1099 C C . GLU A 1 144 ? -5.906 -6.534 -4.714 1.00 94.38 144 GLU A C 1
ATOM 1101 O O . GLU A 1 144 ? -5.273 -7.480 -5.182 1.00 94.38 144 GLU A O 1
ATOM 1106 N N . SER A 1 145 ? -5.438 -5.830 -3.680 1.00 95.06 145 SER A N 1
ATOM 1107 C CA . SER A 1 145 ? -4.151 -6.136 -3.056 1.00 95.06 145 SER A CA 1
ATOM 1108 C C . SER A 1 145 ? -4.090 -7.569 -2.534 1.00 95.06 145 SER A C 1
ATOM 1110 O O . SER A 1 145 ? -3.054 -8.212 -2.675 1.00 95.06 145 SER A O 1
ATOM 1112 N N . LEU A 1 146 ? -5.157 -8.069 -1.908 1.00 95.19 146 LEU A N 1
ATOM 1113 C CA . LEU A 1 146 ? -5.188 -9.426 -1.360 1.00 95.19 146 LEU A CA 1
ATOM 1114 C C . LEU A 1 146 ? -5.208 -10.502 -2.447 1.00 95.19 146 LEU A C 1
ATOM 1116 O O . LEU A 1 146 ? -4.693 -11.589 -2.210 1.00 95.19 146 LEU A O 1
ATOM 1120 N N . LYS A 1 147 ? -5.747 -10.219 -3.640 1.00 93.31 147 LYS A N 1
ATOM 1121 C CA . LYS A 1 147 ? -5.613 -11.134 -4.787 1.00 93.31 147 LYS A CA 1
ATOM 1122 C C . LYS A 1 147 ? -4.161 -11.248 -5.245 1.00 93.31 147 LYS A C 1
ATOM 1124 O O . LYS A 1 147 ? -3.717 -12.332 -5.606 1.00 93.31 147 LYS A O 1
ATOM 1129 N N . LEU A 1 148 ? -3.436 -10.130 -5.239 1.00 90.88 148 LEU A N 1
ATOM 1130 C CA . LEU A 1 148 ? -2.048 -10.061 -5.695 1.00 90.88 148 LEU A CA 1
ATOM 1131 C C . LEU A 1 148 ? -1.050 -10.562 -4.642 1.00 90.88 148 LEU A C 1
ATOM 1133 O O . LEU A 1 148 ? -0.024 -11.145 -4.990 1.00 90.88 148 LEU A O 1
ATOM 1137 N N . ASN A 1 149 ? -1.334 -10.327 -3.360 1.00 91.38 149 ASN A N 1
ATOM 1138 C CA . ASN A 1 149 ? -0.521 -10.779 -2.239 1.00 91.38 149 ASN A CA 1
ATOM 1139 C C . ASN A 1 149 ? -1.399 -11.135 -1.019 1.00 91.38 149 ASN A C 1
ATOM 1141 O O . ASN A 1 149 ? -1.610 -10.294 -0.139 1.00 91.38 149 ASN A O 1
ATOM 1145 N N . PRO A 1 150 ? -1.863 -12.394 -0.918 1.00 93.56 150 PRO A N 1
ATOM 1146 C CA . PRO A 1 150 ? -2.673 -12.864 0.209 1.00 93.56 150 PRO A CA 1
ATOM 1147 C C . PRO A 1 150 ? -1.930 -12.907 1.553 1.00 93.56 150 PRO A C 1
ATOM 1149 O O . PRO A 1 150 ? -2.556 -13.049 2.598 1.00 93.56 150 PRO A O 1
ATOM 1152 N N . HIS A 1 151 ? -0.597 -12.823 1.544 1.00 93.88 151 HIS A N 1
ATOM 1153 C CA . HIS A 1 151 ? 0.242 -12.914 2.744 1.00 93.88 151 HIS A CA 1
ATOM 1154 C C . HIS A 1 151 ? 0.724 -11.542 3.240 1.00 93.88 151 HIS A C 1
ATOM 1156 O O . HIS A 1 151 ? 1.555 -11.462 4.144 1.00 93.88 151 HIS A O 1
ATOM 1162 N N . ALA A 1 152 ? 0.212 -10.451 2.663 1.00 93.62 152 ALA A N 1
ATOM 1163 C CA . ALA A 1 152 ? 0.447 -9.114 3.186 1.00 93.62 152 ALA A CA 1
ATOM 1164 C C . ALA A 1 152 ? -0.410 -8.887 4.448 1.00 93.62 152 ALA A C 1
ATOM 1166 O O . ALA A 1 152 ? -1.630 -9.042 4.375 1.00 93.62 152 ALA A O 1
ATOM 1167 N N . PRO A 1 153 ? 0.172 -8.481 5.592 1.00 97.00 153 PRO A N 1
ATOM 1168 C CA . PRO A 1 153 ? -0.581 -8.238 6.824 1.00 97.00 153 PRO A CA 1
ATOM 1169 C C . PRO A 1 153 ? -1.405 -6.940 6.768 1.00 97.00 153 PRO A C 1
ATOM 1171 O O . PRO A 1 153 ? -2.555 -6.902 7.207 1.00 97.00 153 PRO A O 1
ATOM 1174 N N . LYS A 1 154 ? -0.860 -5.876 6.159 1.00 96.75 154 LYS A N 1
ATOM 1175 C CA . LYS A 1 154 ? -1.468 -4.534 6.129 1.00 96.75 154 LYS A CA 1
ATOM 1176 C C . LYS A 1 154 ? -2.898 -4.485 5.547 1.00 96.75 154 LYS A C 1
ATOM 1178 O O . LYS A 1 154 ? -3.728 -3.813 6.159 1.00 96.75 154 LYS A O 1
ATOM 1183 N N . PRO A 1 155 ? -3.257 -5.179 4.444 1.00 97.88 155 PRO A N 1
ATOM 1184 C CA . PRO A 1 155 ? -4.642 -5.226 3.969 1.00 97.88 155 PRO A CA 1
ATOM 1185 C C . PRO A 1 155 ? -5.637 -5.762 5.008 1.00 97.88 155 PRO A C 1
ATOM 1187 O O . PRO A 1 155 ? -6.745 -5.237 5.109 1.00 97.88 155 PRO A O 1
ATOM 1190 N N . TYR A 1 156 ? -5.257 -6.775 5.796 1.00 98.50 156 TYR A N 1
ATOM 1191 C CA . TYR A 1 156 ? -6.117 -7.317 6.853 1.00 98.50 156 TYR A CA 1
ATOM 1192 C C . TYR A 1 156 ? -6.308 -6.303 7.983 1.00 98.50 156 TYR A C 1
ATOM 1194 O O . TYR A 1 156 ? -7.440 -6.063 8.403 1.00 98.50 156 TYR A O 1
ATOM 1202 N N . PHE A 1 157 ? -5.234 -5.627 8.403 1.00 98.44 157 PHE A N 1
ATOM 1203 C CA . PHE A 1 157 ? -5.318 -4.519 9.359 1.00 98.44 157 PHE A CA 1
ATOM 1204 C C . PHE A 1 157 ? -6.250 -3.398 8.870 1.00 98.44 157 PHE A C 1
ATOM 1206 O O . PHE A 1 157 ? -7.134 -2.956 9.604 1.00 98.44 157 PHE A O 1
ATOM 1213 N N . LEU A 1 158 ? -6.099 -2.952 7.618 1.00 97.81 158 LEU A N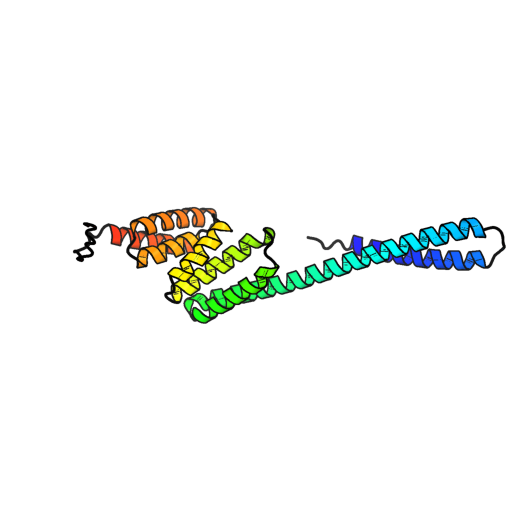 1
ATOM 1214 C CA . LEU A 1 158 ? -6.938 -1.894 7.045 1.00 97.81 158 LEU A CA 1
ATOM 1215 C C . LEU A 1 158 ? -8.406 -2.322 6.941 1.00 97.81 158 LEU A C 1
ATOM 1217 O O . LEU A 1 158 ? -9.299 -1.539 7.266 1.00 97.81 158 LEU A O 1
ATOM 1221 N N . ARG A 1 159 ? -8.670 -3.578 6.566 1.00 97.94 159 ARG A N 1
ATOM 1222 C CA . ARG A 1 159 ? -10.027 -4.133 6.547 1.00 97.94 159 ARG A CA 1
ATOM 1223 C C . ARG A 1 159 ? -10.654 -4.136 7.939 1.00 97.94 159 ARG A C 1
ATOM 1225 O O . ARG A 1 159 ? -11.806 -3.736 8.086 1.00 97.94 159 ARG A O 1
ATOM 1232 N N . ALA A 1 160 ? -9.894 -4.532 8.958 1.00 97.94 160 ALA A N 1
ATOM 1233 C CA . ALA A 1 160 ? -10.355 -4.501 10.341 1.00 97.94 160 ALA A CA 1
ATOM 1234 C C . ALA A 1 160 ? -10.621 -3.080 10.851 1.00 97.94 160 ALA A C 1
ATOM 1236 O O . ALA A 1 160 ? -11.567 -2.864 11.610 1.00 97.94 160 ALA A O 1
ATOM 1237 N N . LYS A 1 161 ? -9.810 -2.103 10.425 1.00 96.69 161 LYS A N 1
ATOM 1238 C CA . LYS A 1 161 ? -10.013 -0.683 10.740 1.00 96.69 161 LYS A CA 1
ATOM 1239 C C . LYS A 1 161 ? -11.359 -0.193 10.205 1.00 96.69 161 LYS A C 1
ATOM 1241 O O . LYS A 1 161 ? -12.112 0.403 10.970 1.00 96.69 161 LYS A O 1
ATOM 1246 N N . ILE A 1 162 ? -11.685 -0.504 8.947 1.00 97.00 162 ILE A N 1
ATOM 1247 C CA . ILE A 1 162 ? -12.987 -0.180 8.335 1.00 97.00 162 ILE A CA 1
ATOM 1248 C C . ILE A 1 162 ? -14.124 -0.863 9.111 1.00 97.00 162 ILE A C 1
ATOM 1250 O O . ILE A 1 162 ? -15.047 -0.205 9.577 1.00 97.00 162 ILE A O 1
ATOM 1254 N N . GLN A 1 163 ? -14.013 -2.168 9.366 1.00 96.75 163 GLN A N 1
ATOM 1255 C CA . GLN A 1 163 ? -15.039 -2.920 10.103 1.00 96.75 163 GLN A CA 1
ATOM 1256 C C . GLN A 1 163 ? -15.253 -2.405 11.532 1.00 96.75 163 GLN A C 1
ATOM 1258 O O . GLN A 1 163 ? -16.379 -2.367 12.019 1.00 96.75 163 GLN A O 1
ATOM 1263 N N . SER A 1 164 ? -14.188 -1.964 12.203 1.00 94.75 164 SER A N 1
ATOM 1264 C CA . SER A 1 164 ? -14.274 -1.361 13.537 1.00 94.75 164 SER A CA 1
ATOM 1265 C C . SER A 1 164 ? -14.988 -0.009 13.524 1.00 94.75 164 SER A C 1
ATOM 1267 O O . SER A 1 164 ? -15.658 0.330 14.504 1.00 94.75 164 SER A O 1
ATOM 1269 N N . GLN A 1 165 ? -14.851 0.770 12.443 1.00 92.81 165 GLN A N 1
ATOM 1270 C CA . GLN A 1 165 ? -15.615 2.007 12.241 1.00 92.81 165 GLN A CA 1
ATOM 1271 C C . GLN A 1 165 ? -17.106 1.700 12.059 1.00 92.81 165 GLN A C 1
ATOM 1273 O O . GLN A 1 165 ? -17.938 2.382 12.654 1.00 92.81 165 GLN A O 1
ATOM 1278 N N . ASP A 1 166 ? -17.423 0.603 11.370 1.00 93.00 166 ASP A N 1
ATOM 1279 C CA . ASP A 1 166 ? -18.788 0.088 11.189 1.00 93.00 166 ASP A CA 1
ATOM 1280 C C . ASP A 1 166 ? -19.329 -0.675 12.417 1.00 93.00 166 ASP A C 1
ATOM 1282 O O . ASP A 1 166 ? -20.391 -1.291 12.357 1.00 93.00 166 ASP A O 1
ATOM 1286 N N . ARG A 1 167 ? -18.600 -0.656 13.545 1.00 94.06 167 ARG A N 1
ATOM 1287 C CA . ARG A 1 167 ? -18.892 -1.401 14.789 1.00 94.06 167 ARG A CA 1
ATOM 1288 C C . ARG A 1 167 ? -18.977 -2.919 14.633 1.00 94.06 167 ARG A C 1
ATOM 1290 O O . ARG A 1 167 ? -19.397 -3.620 15.552 1.00 94.06 167 ARG A O 1
ATOM 1297 N N . ASN A 1 168 ? -18.512 -3.455 13.512 1.00 95.81 168 ASN A N 1
ATOM 1298 C CA . ASN A 1 168 ? -18.410 -4.886 13.303 1.00 95.81 168 ASN A CA 1
ATOM 1299 C C . ASN A 1 168 ? -17.133 -5.438 13.968 1.00 95.81 168 ASN A C 1
ATOM 1301 O O . ASN A 1 168 ? -16.171 -5.842 13.310 1.00 95.81 168 ASN A O 1
ATOM 1305 N N . TYR A 1 169 ? -17.108 -5.410 15.304 1.00 95.88 169 TYR A N 1
ATOM 1306 C CA . TYR A 1 169 ? -15.918 -5.743 16.092 1.00 95.88 169 TYR A CA 1
ATOM 1307 C C . TYR A 1 169 ? -15.527 -7.218 15.997 1.00 95.88 169 TYR A C 1
ATOM 1309 O O . TYR A 1 169 ? -14.341 -7.534 16.007 1.00 95.88 169 TYR A O 1
ATOM 1317 N N . ARG A 1 170 ? -16.497 -8.129 15.858 1.00 96.12 170 ARG A N 1
ATOM 1318 C CA . ARG A 1 170 ? -16.225 -9.566 15.724 1.00 96.12 170 ARG A CA 1
ATOM 1319 C C . ARG A 1 170 ? -15.447 -9.865 14.439 1.00 96.12 170 ARG A C 1
ATOM 1321 O O . ARG A 1 170 ? -14.474 -10.617 14.475 1.00 96.12 170 ARG A O 1
ATOM 1328 N N . GLU A 1 171 ? -15.834 -9.267 13.317 1.00 96.75 171 GLU A N 1
ATOM 1329 C CA . GLU A 1 171 ? -15.135 -9.459 12.048 1.00 96.75 171 GLU A CA 1
ATOM 1330 C C . GLU A 1 171 ? -13.809 -8.698 12.022 1.00 96.75 171 GLU A C 1
ATOM 1332 O O . GLU A 1 171 ? -12.833 -9.200 11.456 1.00 96.75 171 GLU A O 1
ATOM 1337 N N . ALA A 1 172 ? -13.749 -7.536 12.678 1.00 97.81 172 ALA A N 1
ATOM 1338 C CA . ALA A 1 172 ? -12.510 -6.791 12.838 1.00 97.81 172 ALA A CA 1
ATOM 1339 C C . ALA A 1 172 ? -11.455 -7.610 13.595 1.00 97.81 172 ALA A C 1
ATOM 1341 O O . ALA A 1 172 ? -10.330 -7.714 13.114 1.00 97.81 172 ALA A O 1
ATOM 1342 N N . ILE A 1 173 ? -11.820 -8.253 14.711 1.00 98.38 173 ILE A N 1
ATOM 1343 C CA . ILE A 1 173 ? -10.910 -9.105 15.496 1.00 98.38 173 ILE A CA 1
ATOM 1344 C C . ILE A 1 173 ? -10.328 -10.226 14.631 1.00 98.38 173 ILE A C 1
ATOM 1346 O O . ILE A 1 173 ? -9.111 -10.360 14.573 1.00 98.38 173 ILE A O 1
ATOM 1350 N N . LYS A 1 174 ? -11.153 -10.949 13.860 1.00 98.25 174 LYS A N 1
ATOM 1351 C CA . LYS A 1 174 ? -10.664 -12.010 12.955 1.00 98.25 174 LYS A CA 1
ATOM 1352 C C . LYS A 1 174 ? -9.623 -11.501 11.953 1.00 98.25 174 LYS A C 1
ATOM 1354 O O . LYS A 1 174 ? -8.633 -12.169 11.667 1.00 98.25 174 LYS A O 1
ATOM 1359 N N . ASN A 1 175 ? -9.852 -10.315 11.386 1.00 98.38 175 ASN A N 1
ATOM 1360 C CA . ASN A 1 175 ? -8.897 -9.706 10.461 1.00 98.38 175 ASN A CA 1
ATOM 1361 C C . ASN A 1 175 ? -7.632 -9.210 11.186 1.00 98.38 175 ASN A C 1
ATOM 1363 O O . ASN A 1 175 ? -6.541 -9.318 10.630 1.00 98.38 175 ASN A O 1
ATOM 1367 N N . LEU A 1 176 ? -7.741 -8.714 12.422 1.00 98.62 176 LEU A N 1
ATOM 1368 C CA . LEU A 1 176 ? -6.588 -8.312 13.236 1.00 98.62 176 LEU A CA 1
ATOM 1369 C C . LEU A 1 176 ? -5.730 -9.509 13.641 1.00 98.62 176 LEU A C 1
ATOM 1371 O O . LEU A 1 176 ? -4.514 -9.427 13.528 1.00 98.62 176 LEU A O 1
ATOM 1375 N N . GLU A 1 177 ? -6.334 -10.630 14.029 1.00 98.50 177 GLU A N 1
ATOM 1376 C CA . GLU A 1 177 ? -5.619 -11.880 14.313 1.00 98.50 177 GLU A CA 1
ATOM 1377 C C . GLU A 1 177 ? -4.834 -12.350 13.086 1.00 98.50 177 GLU A C 1
ATOM 1379 O O . GLU A 1 177 ? -3.641 -12.637 13.180 1.00 98.50 177 GLU A O 1
ATOM 1384 N N . ARG A 1 178 ? -5.465 -12.326 11.903 1.00 98.25 178 ARG A N 1
ATOM 1385 C CA . ARG A 1 178 ? -4.775 -12.679 10.658 1.00 98.25 178 ARG A CA 1
ATOM 1386 C C . ARG A 1 178 ? -3.649 -11.703 10.314 1.00 98.25 178 ARG A C 1
ATOM 1388 O O . ARG A 1 178 ? -2.585 -12.123 9.864 1.00 98.25 178 ARG A O 1
ATOM 1395 N N . SER A 1 179 ? -3.869 -10.405 10.523 1.00 98.25 179 SER A N 1
ATOM 1396 C CA . SER A 1 179 ? -2.835 -9.381 10.354 1.00 98.25 179 SER A CA 1
ATOM 1397 C C . SER A 1 179 ? -1.656 -9.614 11.298 1.00 98.25 179 SER A C 1
ATOM 1399 O O . SER A 1 179 ? -0.510 -9.493 10.876 1.00 98.25 179 SER A O 1
ATOM 1401 N N . LYS A 1 180 ? -1.932 -9.968 12.557 1.00 98.50 180 LYS A N 1
ATOM 1402 C CA . LYS A 1 180 ? -0.935 -10.234 13.594 1.00 98.50 180 LYS A CA 1
ATOM 1403 C C . LYS A 1 180 ? -0.050 -11.416 13.215 1.00 98.50 180 LYS A C 1
ATOM 1405 O O . LYS A 1 180 ? 1.161 -11.250 13.141 1.00 98.50 180 LYS A O 1
ATOM 1410 N N . GLU A 1 181 ? -0.658 -12.558 12.898 1.00 98.12 181 GLU A N 1
ATOM 1411 C CA . GLU A 1 181 ? 0.047 -13.777 12.479 1.00 98.12 181 GLU A CA 1
ATOM 1412 C C . GLU A 1 181 ? 0.994 -13.496 11.299 1.00 98.12 181 GLU A C 1
ATOM 1414 O O . GLU A 1 181 ? 2.176 -13.830 11.327 1.00 98.12 181 GLU A O 1
ATOM 1419 N N . LEU A 1 182 ? 0.494 -12.812 10.266 1.00 96.94 182 LEU A N 1
ATOM 1420 C CA . LEU A 1 182 ? 1.294 -12.472 9.089 1.00 96.94 182 LEU A CA 1
ATOM 1421 C C . LEU A 1 182 ? 2.376 -11.422 9.389 1.00 96.94 182 LEU A C 1
ATOM 1423 O O . LEU A 1 182 ? 3.451 -11.472 8.794 1.00 96.94 182 LEU A O 1
ATOM 1427 N N . ALA A 1 183 ? 2.120 -10.470 10.290 1.00 96.62 183 ALA A N 1
ATOM 1428 C CA . ALA A 1 183 ? 3.113 -9.481 10.708 1.00 96.62 183 ALA A CA 1
ATOM 1429 C C . ALA A 1 183 ? 4.248 -10.127 11.515 1.00 96.62 183 ALA A C 1
ATOM 1431 O O . ALA A 1 183 ? 5.403 -9.756 11.318 1.00 96.62 183 ALA A O 1
ATOM 1432 N N . GLU A 1 184 ? 3.942 -11.115 12.358 1.00 96.69 184 GLU A N 1
ATOM 1433 C CA . GLU A 1 184 ? 4.933 -11.913 13.090 1.00 96.69 184 GLU A CA 1
ATOM 1434 C C . GLU A 1 184 ? 5.811 -12.720 12.128 1.00 96.69 184 GLU A C 1
ATOM 1436 O O . GLU A 1 184 ? 7.036 -12.640 12.209 1.00 96.69 184 GLU A O 1
ATOM 1441 N N . ILE A 1 185 ? 5.202 -13.410 11.154 1.00 95.88 185 ILE A N 1
ATOM 1442 C CA . ILE A 1 185 ? 5.927 -14.158 10.112 1.00 95.88 185 ILE A CA 1
ATOM 1443 C C . ILE A 1 185 ? 6.851 -13.237 9.304 1.00 95.88 185 ILE A C 1
ATOM 1445 O O . ILE A 1 185 ? 7.984 -13.603 8.993 1.00 95.88 185 ILE A O 1
ATOM 1449 N N . ASN A 1 186 ? 6.379 -12.035 8.968 1.00 90.94 186 ASN A N 1
ATOM 1450 C CA . ASN A 1 186 ? 7.135 -11.078 8.162 1.00 90.94 186 ASN A CA 1
ATOM 1451 C C . ASN A 1 186 ? 8.124 -10.227 8.981 1.00 90.94 186 ASN A C 1
ATOM 1453 O O . ASN A 1 186 ? 8.886 -9.463 8.388 1.00 90.94 186 ASN A O 1
ATOM 1457 N N . GLY A 1 187 ? 8.110 -10.316 10.315 1.00 93.81 187 GLY A N 1
ATOM 1458 C CA . GLY A 1 187 ? 8.934 -9.485 11.197 1.00 93.81 187 GLY A CA 1
ATOM 1459 C C . GLY A 1 187 ? 8.563 -7.993 11.204 1.00 93.81 187 GLY A C 1
ATOM 1460 O O . GLY A 1 187 ? 9.403 -7.155 11.536 1.00 93.81 187 GLY A O 1
ATOM 1461 N N . ASP A 1 188 ? 7.327 -7.629 10.842 1.00 93.06 188 ASP A N 1
ATOM 1462 C CA . ASP A 1 188 ? 6.859 -6.234 10.820 1.00 93.06 188 ASP A CA 1
ATOM 1463 C C . ASP A 1 188 ? 6.433 -5.777 12.224 1.00 93.06 188 ASP A C 1
ATOM 1465 O O . ASP A 1 188 ? 5.249 -5.714 12.569 1.00 93.06 188 ASP A O 1
ATOM 1469 N N . SER A 1 189 ? 7.427 -5.454 13.054 1.00 95.00 189 SER A N 1
ATOM 1470 C CA . SER A 1 189 ? 7.228 -5.048 14.451 1.00 95.00 189 SER A CA 1
ATOM 1471 C C . SER A 1 189 ? 6.336 -3.811 14.603 1.00 95.00 189 SER A C 1
ATOM 1473 O O . SER A 1 189 ? 5.529 -3.738 15.531 1.00 95.00 189 SER A O 1
ATOM 1475 N N . LYS A 1 190 ? 6.424 -2.856 13.669 1.00 95.12 190 LYS A N 1
ATOM 1476 C CA . LYS A 1 190 ? 5.628 -1.620 13.703 1.00 95.12 190 LYS A CA 1
ATOM 1477 C C . LYS A 1 190 ? 4.154 -1.896 13.439 1.00 95.12 190 LYS A C 1
ATOM 1479 O O . LYS A 1 190 ? 3.289 -1.276 14.061 1.00 95.12 190 LYS A O 1
ATOM 1484 N N . LEU A 1 191 ? 3.842 -2.767 12.480 1.00 95.19 191 LEU A N 1
ATOM 1485 C CA . LEU A 1 191 ? 2.460 -3.158 12.224 1.00 95.19 191 LEU A CA 1
ATOM 1486 C C . LEU A 1 191 ? 1.925 -4.067 13.331 1.00 95.19 191 LEU A C 1
ATOM 1488 O O . LEU A 1 191 ? 0.759 -3.931 13.700 1.00 95.19 191 LEU A O 1
ATOM 1492 N N . LEU A 1 192 ? 2.765 -4.942 13.885 1.00 97.00 192 LEU A N 1
ATOM 1493 C CA . LEU A 1 192 ? 2.412 -5.814 15.001 1.00 97.00 192 LEU A CA 1
ATOM 1494 C C . LEU A 1 192 ? 1.952 -5.010 16.225 1.00 97.00 192 LEU A C 1
ATOM 1496 O O . LEU A 1 192 ? 0.876 -5.271 16.757 1.00 97.00 192 LEU A O 1
ATOM 1500 N N . GLU A 1 193 ? 2.700 -3.974 16.612 1.00 97.50 193 GLU A N 1
ATOM 1501 C CA . GLU A 1 193 ? 2.330 -3.074 17.714 1.00 97.50 193 GLU A CA 1
ATOM 1502 C C . GLU A 1 193 ? 0.961 -2.411 17.476 1.00 97.50 193 GLU A C 1
ATOM 1504 O O . GLU A 1 193 ? 0.070 -2.465 18.327 1.00 97.50 193 GLU A O 1
ATOM 1509 N N . LYS A 1 194 ? 0.752 -1.843 16.278 1.00 96.62 194 LYS A N 1
ATOM 1510 C CA . LYS A 1 194 ? -0.533 -1.230 15.895 1.00 96.62 194 LYS A CA 1
ATOM 1511 C C . LYS A 1 194 ? -1.681 -2.236 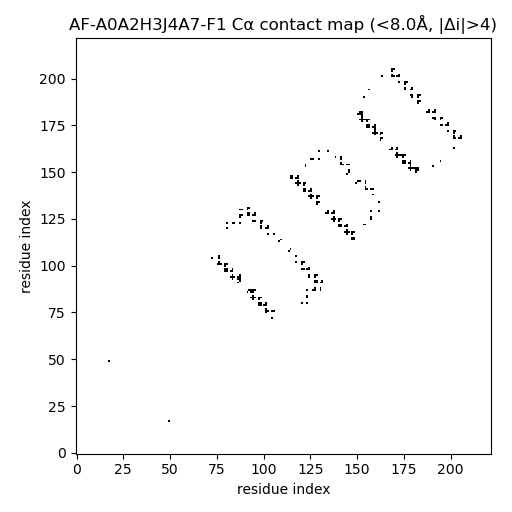15.906 1.00 96.62 194 LYS A C 1
ATOM 1513 O O . LYS A 1 194 ? -2.792 -1.886 16.299 1.00 96.62 194 LYS A O 1
ATO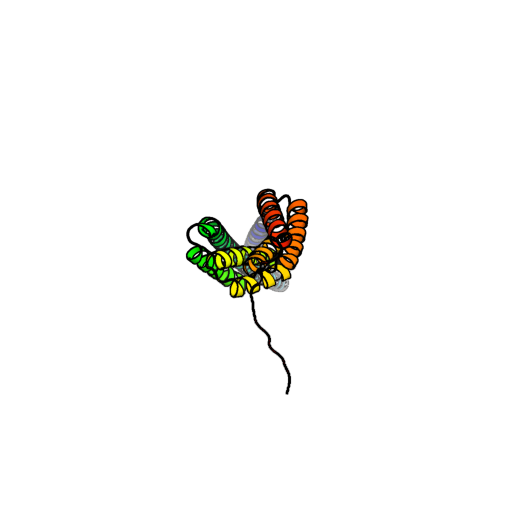M 1518 N N . THR A 1 195 ? -1.419 -3.457 15.447 1.00 97.94 195 THR A N 1
ATOM 1519 C CA . THR A 1 195 ? -2.413 -4.531 15.360 1.00 97.94 195 THR A CA 1
ATOM 1520 C C . THR A 1 195 ? -2.833 -4.984 16.753 1.00 97.94 195 THR A C 1
ATOM 1522 O O . THR A 1 195 ? -4.029 -5.063 17.008 1.00 97.94 195 THR A O 1
ATOM 1525 N N . ASN A 1 196 ? -1.883 -5.195 17.671 1.00 97.88 196 ASN A N 1
ATOM 1526 C CA . ASN A 1 196 ? -2.181 -5.573 19.056 1.00 97.88 196 ASN A CA 1
ATOM 1527 C C . ASN A 1 196 ? -3.026 -4.507 19.760 1.00 97.88 196 ASN A C 1
ATOM 1529 O O . ASN A 1 196 ? -4.060 -4.832 20.335 1.00 97.88 196 ASN A O 1
ATOM 1533 N N . LYS A 1 197 ? -2.665 -3.225 19.618 1.00 97.94 197 LYS A N 1
ATOM 1534 C CA . LYS A 1 197 ? -3.461 -2.124 20.177 1.00 97.94 197 LYS A CA 1
ATOM 1535 C C . LYS A 1 197 ? -4.892 -2.098 19.624 1.00 97.94 197 LYS A C 1
ATOM 1537 O O . LYS A 1 197 ? -5.851 -1.955 20.375 1.00 97.94 197 LYS A O 1
ATOM 1542 N N . ALA A 1 198 ? -5.047 -2.248 18.308 1.00 97.19 198 ALA A N 1
ATOM 1543 C CA . ALA A 1 198 ? -6.367 -2.281 17.681 1.00 97.19 198 ALA A CA 1
ATOM 1544 C C . ALA A 1 198 ? -7.195 -3.503 18.118 1.00 97.19 198 ALA A C 1
ATOM 1546 O O . ALA A 1 198 ? -8.419 -3.411 18.206 1.00 97.19 198 ALA A O 1
ATOM 1547 N N . LEU A 1 199 ? -6.536 -4.631 18.393 1.00 97.38 199 LEU A N 1
ATOM 1548 C CA . LEU A 1 199 ? -7.166 -5.864 18.857 1.00 97.38 199 LEU A CA 1
ATOM 1549 C C . LEU A 1 199 ? -7.697 -5.695 20.283 1.00 97.38 199 LEU A C 1
ATOM 1551 O O . LEU A 1 199 ? -8.877 -5.951 20.514 1.00 97.38 199 LEU A O 1
ATOM 1555 N N . GLU A 1 200 ? -6.889 -5.151 21.196 1.00 96.56 200 GLU A N 1
ATOM 1556 C CA . GLU A 1 200 ? -7.321 -4.792 22.554 1.00 96.56 200 GLU A CA 1
ATOM 1557 C C . GLU A 1 200 ? -8.526 -3.837 22.535 1.00 96.56 200 GLU A C 1
ATOM 1559 O O . GLU A 1 200 ? -9.532 -4.072 23.214 1.00 96.56 200 GLU A O 1
ATOM 1564 N N . ASP A 1 201 ? -8.467 -2.791 21.703 1.00 95.81 201 ASP A N 1
ATOM 1565 C CA . ASP A 1 201 ? -9.554 -1.822 21.542 1.00 95.81 201 ASP A CA 1
ATOM 1566 C C . ASP A 1 201 ? -10.849 -2.477 21.025 1.00 95.81 201 ASP A C 1
ATOM 1568 O O . ASP A 1 201 ? -11.949 -2.143 21.484 1.00 95.81 201 ASP A O 1
ATOM 1572 N N . ALA A 1 202 ? -10.746 -3.388 20.052 1.00 95.50 202 ALA A N 1
ATOM 1573 C CA . ALA A 1 202 ? -11.892 -4.086 19.473 1.00 95.50 202 ALA A CA 1
ATOM 1574 C C . ALA A 1 202 ? -12.514 -5.081 20.467 1.00 95.50 202 ALA A C 1
ATOM 1576 O O . ALA A 1 202 ? -13.738 -5.117 20.616 1.00 95.50 202 ALA A O 1
ATOM 1577 N N . GLU A 1 203 ? -11.695 -5.834 21.204 1.00 94.88 203 GLU A N 1
ATOM 1578 C CA . GLU A 1 203 ? -12.158 -6.747 22.252 1.00 94.88 203 GLU A CA 1
ATOM 1579 C C . GLU A 1 203 ? -12.843 -6.011 23.404 1.00 94.88 203 GLU A C 1
ATOM 1581 O O . GLU A 1 203 ? -13.896 -6.439 23.885 1.00 94.88 203 GLU A O 1
ATOM 1586 N N . ALA A 1 204 ? -12.276 -4.886 23.845 1.00 94.81 204 ALA A N 1
ATOM 1587 C CA . ALA A 1 204 ? -12.859 -4.072 24.904 1.00 94.81 204 ALA A CA 1
ATOM 1588 C C . ALA A 1 204 ? -14.236 -3.522 24.506 1.00 94.81 204 ALA A C 1
ATOM 1590 O O . ALA A 1 204 ? -15.138 -3.446 25.344 1.00 94.81 204 ALA A O 1
ATOM 1591 N N . LYS A 1 205 ? -14.419 -3.152 23.232 1.00 93.75 205 LYS A N 1
ATOM 1592 C CA . LYS A 1 205 ? -15.715 -2.709 22.695 1.00 93.75 205 LYS A CA 1
ATOM 1593 C C . LYS A 1 205 ? -16.706 -3.860 22.566 1.00 93.75 205 LYS A C 1
ATOM 1595 O O . LYS A 1 205 ? -17.869 -3.665 22.891 1.00 93.75 205 LYS A O 1
ATOM 1600 N N . LEU A 1 206 ? -16.251 -5.053 22.180 1.00 91.19 206 LEU A N 1
ATOM 1601 C CA . LEU A 1 206 ? -17.100 -6.243 22.094 1.00 91.19 206 LEU A CA 1
ATOM 1602 C C . LEU A 1 206 ? -17.606 -6.711 23.473 1.00 91.19 206 LEU A C 1
ATOM 1604 O O . LEU A 1 206 ? -18.739 -7.169 23.588 1.00 91.19 206 LEU A O 1
ATOM 1608 N N . LYS A 1 207 ? -16.784 -6.587 24.525 1.00 87.38 207 LYS A N 1
ATOM 1609 C CA . LYS A 1 207 ? -17.134 -6.982 25.905 1.00 87.38 207 LYS A CA 1
ATOM 1610 C C . LYS A 1 207 ? -18.104 -6.019 26.597 1.00 87.38 207 LYS A C 1
ATOM 1612 O O . LYS A 1 207 ? -18.711 -6.393 27.597 1.00 87.38 207 LYS A O 1
ATOM 1617 N N . LYS A 1 208 ? -18.254 -4.784 26.107 1.00 79.25 208 LYS A N 1
ATOM 1618 C CA . LYS A 1 208 ? -19.226 -3.825 26.647 1.00 79.25 208 LYS A CA 1
ATOM 1619 C C . LYS A 1 208 ? -20.591 -4.109 26.007 1.00 79.25 208 LYS A C 1
ATOM 1621 O O . LYS A 1 208 ? -20.730 -3.853 24.814 1.00 79.25 208 LYS A O 1
ATOM 1626 N N . PRO A 1 209 ? -21.597 -4.615 26.750 1.00 55.12 209 PRO A N 1
ATOM 1627 C CA . PRO A 1 209 ? -22.932 -4.785 26.192 1.00 55.12 209 PRO A CA 1
ATOM 1628 C C . PRO A 1 209 ? -23.449 -3.418 25.742 1.00 55.12 209 PRO A C 1
ATOM 1630 O O . PRO A 1 209 ? -23.410 -2.446 26.504 1.00 55.12 209 PRO A O 1
ATOM 1633 N N . GLU A 1 210 ? -23.892 -3.329 24.489 1.00 58.22 210 GLU A N 1
ATOM 1634 C CA . GLU A 1 210 ? -24.485 -2.109 23.958 1.00 58.22 210 GLU A CA 1
ATOM 1635 C C . GLU A 1 210 ? -25.703 -1.736 24.815 1.00 58.22 210 GLU A C 1
ATOM 1637 O O . GLU A 1 210 ? -26.690 -2.470 24.880 1.00 58.22 210 GLU A O 1
ATOM 1642 N N . LYS A 1 211 ? -25.659 -0.571 25.472 1.00 50.50 211 LYS A N 1
ATOM 1643 C CA . LYS A 1 211 ? -26.902 0.109 25.844 1.00 50.50 211 LYS A CA 1
ATOM 1644 C C . LYS A 1 211 ? -27.599 0.448 24.526 1.00 50.50 211 LYS A C 1
ATOM 1646 O O . LYS A 1 211 ? -27.011 1.124 23.686 1.00 50.50 211 LYS A O 1
ATOM 1651 N N . GLY A 1 212 ? -28.786 -0.122 24.341 1.00 48.03 212 GLY A N 1
ATOM 1652 C CA . GLY A 1 212 ? -29.439 -0.262 23.048 1.00 48.03 212 GLY A CA 1
ATOM 1653 C C . GLY A 1 212 ? -29.556 1.015 22.214 1.00 48.03 212 GLY A C 1
ATOM 1654 O O . GLY A 1 212 ? -29.858 2.092 22.715 1.00 48.03 212 GLY A O 1
ATOM 1655 N N . ASN A 1 213 ? -29.404 0.822 20.909 1.00 41.66 213 ASN A N 1
ATOM 1656 C CA . ASN A 1 213 ? -30.079 1.577 19.861 1.00 41.66 213 ASN A CA 1
ATOM 1657 C C . ASN A 1 213 ? -30.682 0.481 18.962 1.00 41.66 213 ASN A C 1
ATOM 1659 O O . ASN A 1 213 ? -29.953 -0.282 18.347 1.00 41.66 213 ASN A O 1
ATOM 1663 N N . GLY A 1 214 ? -31.982 0.201 18.985 1.00 44.56 214 GLY A N 1
ATOM 1664 C CA . GLY A 1 214 ? -33.014 1.166 18.637 1.00 44.56 214 GLY A CA 1
ATOM 1665 C C . GLY A 1 214 ? -33.192 1.178 17.115 1.00 44.56 214 GLY A C 1
ATOM 1666 O O . GLY A 1 214 ? -32.614 2.015 16.441 1.00 44.56 214 GLY A O 1
ATOM 1667 N N . ALA A 1 215 ? -33.998 0.234 16.617 1.00 47.88 215 ALA A N 1
ATOM 1668 C CA . ALA A 1 215 ? -34.684 0.235 15.320 1.00 47.88 215 ALA A CA 1
ATOM 1669 C C . ALA A 1 215 ? -33.858 0.250 14.009 1.00 47.88 215 ALA A C 1
ATOM 1671 O O . ALA A 1 215 ? -33.522 1.290 13.456 1.00 47.88 215 ALA A O 1
ATOM 1672 N N . SER A 1 216 ? -33.783 -0.916 13.360 1.00 48.19 216 SER A N 1
ATOM 1673 C CA . SER A 1 216 ? -34.308 -1.019 11.988 1.00 48.19 216 SER A CA 1
ATOM 1674 C C . SER A 1 216 ? -34.990 -2.374 11.801 1.00 48.19 216 SER A C 1
ATOM 1676 O O . SER A 1 216 ? -34.444 -3.345 11.286 1.00 48.19 216 SER A O 1
ATOM 1678 N N . GLY A 1 217 ? -36.232 -2.447 12.278 1.00 45.59 217 GLY A N 1
ATOM 1679 C CA . GLY A 1 217 ? -37.149 -3.463 11.796 1.00 45.59 217 GLY A CA 1
ATOM 1680 C C . GLY A 1 217 ? -37.422 -3.191 10.320 1.00 45.59 217 GLY A C 1
ATOM 1681 O O . GLY A 1 217 ? -38.101 -2.226 9.985 1.00 45.59 217 GLY A O 1
ATOM 1682 N N . LYS A 1 218 ? -36.916 -4.046 9.435 1.00 44.25 218 LYS A N 1
ATOM 1683 C CA . LYS A 1 218 ? -37.596 -4.320 8.169 1.00 44.25 218 LYS A CA 1
ATOM 1684 C C . LYS A 1 218 ? -38.248 -5.684 8.296 1.00 44.25 218 LYS A C 1
ATOM 1686 O O . LYS A 1 218 ? -37.646 -6.718 8.031 1.00 44.25 218 LYS A O 1
ATOM 1691 N N . ALA A 1 219 ? -39.496 -5.647 8.753 1.00 45.53 219 ALA A N 1
ATOM 1692 C CA . ALA A 1 219 ? -40.445 -6.713 8.515 1.00 45.53 219 ALA A CA 1
ATOM 1693 C C . ALA A 1 219 ? -40.657 -6.811 6.998 1.00 45.53 219 ALA A C 1
ATOM 1695 O O . ALA A 1 219 ? -41.218 -5.904 6.389 1.00 45.53 219 ALA A O 1
ATOM 1696 N N . VAL A 1 220 ? -40.195 -7.900 6.391 1.00 49.03 220 VAL A N 1
ATOM 1697 C CA . VAL A 1 220 ? -40.726 -8.349 5.105 1.00 49.03 220 VAL A CA 1
ATOM 1698 C C . VAL A 1 220 ? -41.956 -9.184 5.437 1.00 49.03 220 VAL A C 1
ATOM 1700 O O . VAL A 1 220 ? -41.856 -10.334 5.857 1.00 49.03 220 VAL A O 1
ATOM 1703 N N . ARG A 1 221 ? -43.125 -8.556 5.330 1.00 51.31 221 ARG A N 1
ATOM 1704 C CA . ARG A 1 221 ? -44.406 -9.233 5.134 1.00 51.31 221 ARG A CA 1
ATOM 1705 C C . ARG A 1 221 ? -45.146 -8.472 4.051 1.00 51.31 221 ARG A C 1
ATOM 1707 O O . ARG A 1 221 ? -45.583 -7.352 4.305 1.00 51.31 221 ARG A O 1
ATOM 1714 N N . SER A 1 222 ? -45.233 -9.074 2.875 1.00 58.97 222 SER A N 1
ATOM 1715 C CA . SER A 1 222 ? -46.341 -9.050 1.910 1.00 58.97 222 SER A CA 1
ATOM 1716 C C . SER A 1 222 ? -45.919 -9.955 0.765 1.00 58.97 222 SER A C 1
ATOM 1718 O O . SER A 1 222 ? -44.858 -9.653 0.175 1.00 58.97 222 SER A O 1
#

Foldseek 3Di:
DPPPVVVVVVLVVVVVVLVVVVVVLVVVVVDDDDCVVVSVVVVVVSVVVVVVSVVVVVVVVVVVVVVVVVVVLVVQLVVLQVVLLVCLQPPLVSSLVSLVVSVVSCPVVPDLVCLQVLLSSLLSNLSSCVVVVNNVSSLVSLVSSCVSPVLALSSLQSVLVSCVVVVVLVSSLVSLVSSLVSCVVVVVVVSNVVSVVSNVVSVVSVPDPDPDDDDDDPDPDD

Radius of gyration: 31.4 Å; Cα contacts (8 Å, |Δi|>4): 179; chains: 1; bounding box: 93×35×88 Å

Solvent-accessible surface area (backbone atoms only — not comparable to full-atom values): 11906 Å² total; per-residue (Å²): 142,84,84,59,66,62,62,59,49,52,53,52,49,53,53,51,51,52,53,50,50,53,52,52,53,60,58,52,72,74,62,72,92,84,54,63,75,62,49,54,50,54,53,48,58,48,51,55,51,52,54,50,52,52,51,53,50,51,51,50,49,53,53,49,53,53,51,52,53,49,53,53,50,52,51,50,34,50,50,31,46,52,60,14,61,74,21,29,85,82,38,18,69,61,14,30,51,34,30,48,52,30,50,60,68,40,60,88,54,76,50,85,88,43,32,61,59,53,20,54,43,27,38,52,29,18,49,10,25,48,70,62,72,34,54,68,70,15,49,54,28,30,54,54,17,39,74,48,35,75,74,53,24,65,43,31,41,54,51,17,53,49,29,46,74,73,66,39,28,73,62,14,41,59,26,24,54,52,16,36,57,35,17,62,77,69,65,39,62,73,59,32,55,54,33,54,54,51,38,53,54,32,51,57,54,63,70,48,79,76,80,83,80,83,83,83,84,77,80,89,81,133